Protein AF-A0A484ZER6-F1 (afdb_monomer)

Nearest PDB structures (foldseek):
  7yke-assembly1_A  TM=9.153E-01  e=1.577E-16  Proteus vulgaris
  1hn0-assembly1_A  TM=9.217E-01  e=2.905E-16  Proteus vulgaris
  2q1f-assembly2_B  TM=8.901E-01  e=6.482E-15  Bacteroides thetaiotaomicron
  1lxm-assembly1_A  TM=7.175E-01  e=7.033E-09  Streptococcus agalactiae

InterPro domains:
  IPR003159 Polysaccharide lyase family 8, central domain [PF02278] (15-236)
  IPR011013 Galactose mutarotase-like domain superfamily [SSF74650] (10-246)
  IPR014718 Glycoside hydrolase-type carbohydrate-binding [G3DSA:2.70.98.10] (1-248)
  IPR039174 Chondroitin sulfate ABC lyase [PTHR37322] (1-245)

pLDDT: mean 95.35, std 6.03, range [47.09, 98.88]

Foldseek 3Di:
DDCFQKDKAWAADPPDRQAIKIKIWGAAAQVGFQDKDAQFFQFQQNFVHQGAIAIQTPPNVQHFDDQFLDQNQARAQHWGWRDASVLRTDPWDDDVPDDRIDGDHHHHHDGGKDADPRFKIKTKDWDAHDVVSPRRQAIKIWMWIGGHLDIDIDIDPGTTPDPPTFTKGWNGKGFDQPQQWKDKPNDTDRDAPDKDWDQAFIWIQGSSRDIDTDHHPWTKMWHFHKGWFARRRNRHIGIGTIITMITTDD

Structure (mmCIF, N/CA/C/O backbone):
data_AF-A0A484ZER6-F1
#
_entry.id   AF-A0A484ZER6-F1
#
loop_
_atom_site.group_PDB
_atom_site.id
_atom_site.type_symbol
_atom_site.label_atom_id
_atom_site.label_alt_id
_atom_site.label_comp_id
_atom_site.label_asym_id
_atom_site.label_entity_id
_atom_site.label_seq_id
_atom_site.pdbx_PDB_ins_code
_atom_site.Cartn_x
_atom_site.Cartn_y
_atom_site.Cartn_z
_atom_site.occupancy
_atom_site.B_iso_or_equiv
_atom_site.auth_seq_id
_atom_site.auth_comp_id
_atom_site.auth_asym_id
_atom_site.auth_atom_id
_atom_site.pdbx_PDB_model_num
ATOM 1 N N . MET A 1 1 ? -8.658 10.165 -16.742 1.00 47.09 1 MET A N 1
ATOM 2 C CA . MET A 1 1 ? -8.326 9.069 -15.802 1.00 47.09 1 MET A CA 1
ATOM 3 C C . MET A 1 1 ? -9.172 7.851 -16.141 1.00 47.09 1 MET A C 1
ATOM 5 O O . MET A 1 1 ? -10.376 8.004 -16.295 1.00 47.09 1 MET A O 1
ATOM 9 N N . ASN A 1 2 ? -8.559 6.678 -16.327 1.00 56.06 2 ASN A N 1
ATOM 10 C CA . ASN A 1 2 ? -9.278 5.442 -16.649 1.00 56.06 2 ASN A CA 1
ATOM 11 C C . ASN A 1 2 ? -9.617 4.679 -15.354 1.00 56.06 2 ASN A C 1
ATOM 13 O O . ASN A 1 2 ? -8.717 4.280 -14.618 1.00 56.06 2 ASN A O 1
ATOM 17 N N . TYR A 1 3 ? -10.912 4.497 -15.085 1.00 72.44 3 TYR A N 1
ATOM 18 C CA . TYR A 1 3 ? -11.444 3.830 -13.889 1.00 72.44 3 TYR A CA 1
ATOM 19 C C . TYR A 1 3 ? -11.583 2.307 -14.050 1.00 72.44 3 TYR A C 1
ATOM 21 O O . TYR A 1 3 ? -11.987 1.633 -13.110 1.00 72.44 3 TYR A O 1
ATOM 29 N N . ALA A 1 4 ? -11.239 1.736 -15.212 1.00 82.19 4 ALA A N 1
ATOM 30 C 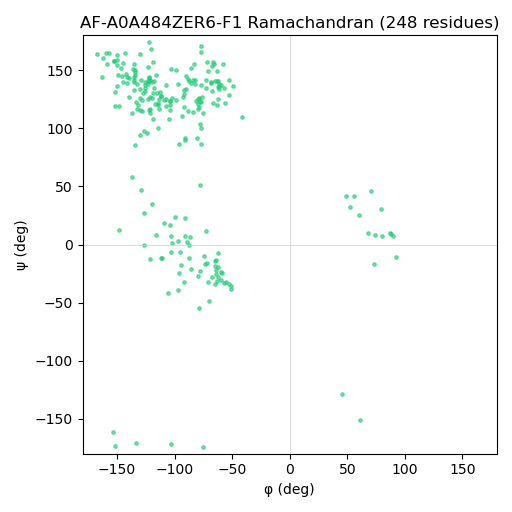CA . ALA A 1 4 ? -11.520 0.332 -15.527 1.00 82.19 4 ALA A CA 1
ATOM 31 C C . ALA A 1 4 ? -10.869 -0.671 -14.560 1.00 82.19 4 ALA A C 1
ATOM 33 O O . ALA A 1 4 ? -11.377 -1.774 -14.411 1.00 82.19 4 ALA A O 1
ATOM 34 N N . SER A 1 5 ? -9.786 -0.285 -13.878 1.00 92.56 5 SER A N 1
ATOM 35 C CA . SER A 1 5 ? -9.107 -1.089 -12.855 1.00 92.56 5 SER A CA 1
ATOM 36 C C . SER A 1 5 ? -9.099 -0.404 -11.480 1.00 92.56 5 SER A C 1
ATOM 38 O O . SER A 1 5 ? -8.115 -0.506 -10.739 1.00 92.56 5 SER A O 1
ATOM 40 N N . MET A 1 6 ? -10.170 0.323 -11.151 1.00 94.81 6 MET A N 1
ATOM 41 C CA . MET A 1 6 ? -10.297 1.042 -9.887 1.00 94.81 6 MET A CA 1
ATOM 42 C C . MET A 1 6 ? -11.711 0.934 -9.309 1.00 94.81 6 MET A C 1
ATOM 44 O O . MET A 1 6 ? -12.680 1.279 -9.979 1.00 94.81 6 MET A O 1
ATOM 48 N N . ALA A 1 7 ? -11.824 0.507 -8.053 1.00 95.31 7 ALA A N 1
ATOM 49 C CA . ALA A 1 7 ? -13.038 0.666 -7.259 1.00 95.31 7 ALA A CA 1
ATOM 50 C C . ALA A 1 7 ? -12.910 1.911 -6.381 1.00 95.31 7 ALA A C 1
ATOM 52 O O . ALA A 1 7 ? -11.861 2.140 -5.777 1.00 95.31 7 ALA A O 1
ATOM 53 N N . VAL A 1 8 ? -13.989 2.684 -6.291 1.00 94.19 8 VAL A N 1
ATOM 54 C CA . VAL A 1 8 ? -14.086 3.852 -5.415 1.00 94.19 8 VAL A CA 1
ATOM 55 C C . VAL A 1 8 ? -15.381 3.729 -4.630 1.00 94.19 8 VAL A C 1
ATOM 57 O O . VAL A 1 8 ? -16.459 3.776 -5.216 1.00 94.19 8 VAL A O 1
ATOM 60 N N . GLN A 1 9 ? -15.277 3.591 -3.312 1.00 94.12 9 GLN A N 1
ATOM 61 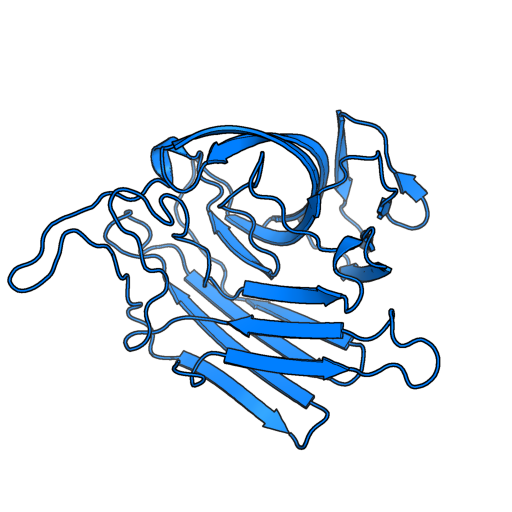C CA . GLN A 1 9 ? -16.429 3.558 -2.416 1.00 94.12 9 GLN A CA 1
ATOM 62 C C . GLN A 1 9 ? -16.278 4.649 -1.369 1.00 94.12 9 GLN A C 1
ATOM 64 O O . GLN A 1 9 ? -15.205 4.831 -0.805 1.00 94.12 9 GLN A O 1
ATOM 69 N N . ARG A 1 10 ? -17.363 5.353 -1.067 1.00 92.06 10 ARG A N 1
ATOM 70 C CA . ARG A 1 10 ? -17.394 6.351 0.004 1.00 92.06 10 ARG A CA 1
ATOM 71 C C . ARG A 1 10 ? -18.474 6.001 1.011 1.00 92.06 10 ARG A C 1
ATOM 73 O O . ARG A 1 10 ? -19.555 5.559 0.622 1.00 92.06 10 ARG A O 1
ATOM 80 N N . GLY A 1 11 ? -18.195 6.245 2.281 1.00 90.44 11 GLY A N 1
ATOM 81 C CA . GLY A 1 11 ? -19.179 6.181 3.352 1.00 90.44 11 GLY A CA 1
ATOM 82 C C . GLY A 1 11 ? -19.312 7.539 4.012 1.00 90.44 11 GLY A C 1
ATOM 83 O O . GLY A 1 11 ? -18.317 8.160 4.382 1.00 90.44 11 GLY A O 1
ATOM 84 N N . ARG A 1 12 ? -20.550 8.006 4.165 1.00 88.12 12 ARG A N 1
ATOM 85 C CA . ARG A 1 12 ? -20.855 9.237 4.890 1.00 88.12 12 ARG A CA 1
ATOM 86 C C . ARG A 1 12 ? -21.421 8.882 6.252 1.00 88.12 12 ARG A C 1
ATOM 88 O O . ARG A 1 12 ? -22.443 8.208 6.343 1.00 88.12 12 ARG A O 1
ATOM 95 N N . SER A 1 13 ? -20.793 9.384 7.303 1.00 84.69 13 SER A N 1
ATOM 96 C CA . SER A 1 13 ? -21.402 9.362 8.627 1.00 84.69 13 SER A CA 1
ATOM 97 C C . SER A 1 13 ? -22.450 10.475 8.704 1.00 84.69 13 SER A C 1
ATOM 99 O O . SER A 1 13 ? -22.150 11.644 8.460 1.00 84.69 13 SER A O 1
ATOM 101 N N . ALA A 1 14 ? -23.698 10.111 9.008 1.00 80.94 14 ALA A N 1
ATOM 102 C CA . ALA A 1 14 ? -24.799 11.069 9.142 1.00 80.94 14 ALA A CA 1
ATOM 103 C C . ALA A 1 14 ? -24.722 11.895 10.440 1.00 80.94 14 ALA A C 1
ATOM 105 O O . ALA A 1 14 ? -25.384 12.923 10.546 1.00 80.94 14 ALA A O 1
ATOM 106 N N . VAL A 1 15 ? -23.927 11.441 11.416 1.00 84.81 15 VAL A N 1
ATOM 107 C CA . VAL A 1 15 ? -23.840 12.029 12.763 1.00 84.81 15 VAL A CA 1
ATOM 108 C C . VAL A 1 15 ? -22.540 12.811 12.953 1.00 84.81 15 VAL A C 1
ATOM 110 O O . VAL A 1 15 ? -22.548 13.898 13.516 1.00 84.81 15 VAL A O 1
ATOM 113 N N . LEU A 1 16 ? -21.423 12.271 12.465 1.00 85.25 16 LEU A N 1
ATOM 114 C CA . LEU A 1 16 ? -20.075 12.804 12.668 1.00 85.25 16 LEU A CA 1
ATOM 115 C C . LEU A 1 16 ? -19.370 12.896 11.316 1.00 85.25 16 LEU A C 1
ATOM 117 O O . LEU A 1 16 ? -18.850 11.892 10.835 1.00 85.25 16 LEU A O 1
ATOM 121 N N . ALA A 1 17 ? -19.417 14.058 10.660 1.00 84.12 17 ALA A N 1
ATOM 122 C CA . ALA A 1 17 ? -18.918 14.221 9.290 1.00 84.12 17 ALA A CA 1
ATOM 123 C C . ALA A 1 17 ? -17.432 13.835 9.137 1.00 84.12 17 ALA A C 1
ATOM 125 O O . ALA A 1 17 ? -17.062 13.258 8.114 1.00 84.12 17 ALA A O 1
ATOM 126 N N . ASP A 1 18 ? -16.630 14.066 10.177 1.00 85.19 18 ASP A N 1
ATOM 127 C CA . ASP A 1 18 ? -15.220 13.678 10.337 1.00 85.19 18 ASP A CA 1
ATOM 128 C C . ASP A 1 18 ? -14.992 12.156 10.334 1.00 85.19 18 ASP A C 1
ATOM 130 O O . ASP A 1 18 ? -13.893 11.693 10.044 1.00 85.19 18 ASP A O 1
ATOM 134 N N . LYS A 1 19 ? -16.039 11.361 10.591 1.00 86.44 19 LYS A N 1
ATOM 135 C CA . LYS A 1 19 ? -16.027 9.890 10.490 1.00 86.44 19 LYS A CA 1
ATOM 136 C C . LYS A 1 19 ? -16.447 9.367 9.116 1.00 86.44 19 LYS A C 1
ATOM 138 O O . LYS A 1 19 ? -16.643 8.162 8.954 1.00 86.44 19 LYS A O 1
ATOM 143 N N . SER A 1 20 ? -16.632 10.249 8.136 1.00 92.81 20 SER A N 1
ATOM 144 C CA . SER A 1 20 ? -16.792 9.835 6.739 1.00 92.81 20 SER A CA 1
ATOM 145 C C . SER A 1 20 ? -15.456 9.334 6.182 1.00 92.81 20 SER A C 1
ATOM 147 O O . SER A 1 20 ? -14.391 9.674 6.695 1.00 92.81 20 SER A O 1
ATOM 149 N N . TRP A 1 21 ? -15.507 8.514 5.140 1.00 93.19 21 TRP A N 1
ATOM 150 C CA . TRP A 1 21 ? -14.324 7.845 4.603 1.00 93.19 21 TRP A CA 1
ATOM 151 C C . TRP A 1 21 ? -14.452 7.583 3.103 1.00 93.19 21 TRP A C 1
ATOM 153 O O . TRP A 1 21 ? -15.556 7.530 2.544 1.00 93.19 21 TRP A O 1
ATOM 163 N N . LEU A 1 22 ? -13.303 7.390 2.464 1.00 94.94 22 LEU A N 1
ATOM 164 C CA . LEU A 1 22 ? -13.151 7.006 1.067 1.00 94.94 22 LEU A CA 1
ATOM 165 C C . LEU A 1 22 ? -12.234 5.782 0.986 1.00 94.94 22 LEU A C 1
ATOM 167 O O . LEU A 1 22 ? -11.152 5.774 1.555 1.00 94.94 22 LEU A O 1
ATOM 171 N N . VAL A 1 23 ? -12.657 4.753 0.262 1.00 95.94 23 VAL A N 1
ATOM 172 C CA . VAL A 1 23 ? -11.839 3.583 -0.062 1.00 95.94 23 VAL A CA 1
ATOM 173 C C . VAL A 1 23 ? -11.559 3.588 -1.554 1.00 95.94 23 VAL A C 1
ATOM 175 O O . VAL A 1 23 ? -12.488 3.665 -2.364 1.00 95.94 23 VAL A O 1
ATOM 178 N N . ILE A 1 24 ? -10.283 3.472 -1.911 1.00 96.00 24 ILE A N 1
ATOM 179 C CA . ILE A 1 24 ? -9.828 3.364 -3.297 1.00 96.00 24 ILE A CA 1
ATOM 180 C C . ILE A 1 24 ? -9.052 2.062 -3.428 1.00 96.00 24 ILE A C 1
ATOM 182 O O . ILE A 1 24 ? -7.992 1.909 -2.828 1.00 96.00 24 ILE A O 1
ATOM 186 N N . ALA A 1 25 ? -9.562 1.129 -4.228 1.00 97.31 25 ALA A N 1
ATOM 187 C CA . ALA A 1 25 ? -8.823 -0.073 -4.596 1.00 97.31 25 ALA A CA 1
ATOM 188 C C . ALA A 1 25 ? -8.391 0.029 -6.055 1.00 97.31 25 ALA A C 1
ATOM 190 O O . ALA A 1 25 ? -9.239 0.252 -6.921 1.00 97.31 25 ALA A O 1
ATOM 191 N N . ARG A 1 26 ? -7.096 -0.119 -6.345 1.00 96.88 26 ARG A N 1
ATOM 192 C CA . ARG A 1 26 ? -6.566 0.083 -7.696 1.00 96.88 26 ARG A CA 1
ATOM 193 C C . ARG A 1 26 ? -5.507 -0.949 -8.072 1.00 96.88 26 ARG A C 1
ATOM 195 O O . ARG A 1 26 ? -4.720 -1.422 -7.252 1.00 96.88 26 ARG A O 1
ATOM 202 N N . GLY A 1 27 ? -5.549 -1.318 -9.347 1.00 97.06 27 GLY A N 1
ATOM 203 C CA . GLY A 1 27 ? -4.644 -2.263 -9.987 1.00 97.06 27 GLY A CA 1
ATOM 204 C C . GLY A 1 27 ? -4.129 -1.749 -11.327 1.00 97.06 27 GLY A C 1
ATOM 205 O O . GLY A 1 27 ? -4.376 -0.605 -11.714 1.00 97.06 27 GLY A O 1
ATOM 206 N N . PHE A 1 28 ? -3.461 -2.636 -12.054 1.00 97.06 28 PHE A N 1
ATOM 207 C CA . PHE A 1 28 ? -2.893 -2.384 -13.374 1.00 97.06 28 PHE A CA 1
ATOM 208 C C . PHE A 1 28 ? -3.033 -3.633 -14.247 1.00 97.06 28 PHE A C 1
ATOM 210 O O . PHE A 1 28 ? -3.355 -4.717 -13.760 1.00 97.06 28 PHE A O 1
ATOM 217 N N . SER A 1 29 ? -2.851 -3.493 -15.556 1.00 97.44 29 SER A N 1
ATOM 218 C CA . SER A 1 29 ? -3.065 -4.596 -16.501 1.00 97.44 29 SER A CA 1
ATOM 219 C C . SER A 1 29 ? -2.182 -4.441 -17.731 1.00 97.44 29 SER A C 1
ATOM 221 O O . SER A 1 29 ? -1.372 -3.521 -17.814 1.00 97.44 29 SER A O 1
ATOM 223 N N . ARG A 1 30 ? -2.378 -5.298 -18.735 1.00 97.25 30 ARG A N 1
ATOM 224 C CA . ARG A 1 30 ? -1.775 -5.118 -20.062 1.00 97.25 30 ARG A CA 1
ATOM 225 C C . ARG A 1 30 ? -2.201 -3.852 -20.808 1.00 97.25 30 ARG A C 1
ATOM 227 O O . ARG A 1 30 ? -1.664 -3.585 -21.874 1.00 97.25 30 ARG A O 1
ATOM 234 N N . TYR A 1 31 ? -3.176 -3.107 -20.288 1.00 95.88 31 TYR A N 1
ATOM 235 C CA . TYR A 1 31 ? -3.695 -1.886 -20.916 1.00 95.88 31 TYR A CA 1
ATOM 236 C C . TYR A 1 31 ? -3.568 -0.640 -20.039 1.00 95.88 31 TYR A C 1
ATOM 238 O O . TYR A 1 31 ? -3.827 0.463 -20.509 1.00 95.88 31 TYR A O 1
ATOM 246 N N . LEU A 1 32 ? -3.261 -0.816 -18.753 1.00 95.56 32 LEU A N 1
ATOM 247 C CA . LEU A 1 32 ? -3.242 0.252 -17.758 1.00 95.56 32 LEU A CA 1
ATOM 248 C C . LEU A 1 32 ? -1.929 0.178 -17.002 1.00 95.56 32 LEU A C 1
ATOM 250 O O . LEU A 1 32 ? -1.602 -0.880 -16.467 1.00 95.56 32 LEU A O 1
ATOM 254 N N . VAL A 1 33 ? -1.215 1.297 -16.969 1.00 94.50 33 VAL A N 1
ATOM 255 C CA . VAL A 1 33 ? 0.115 1.410 -16.365 1.00 94.50 33 VAL A CA 1
ATOM 256 C C . VAL A 1 33 ? 0.063 1.183 -14.852 1.00 94.50 33 VAL A C 1
ATOM 258 O O . VAL A 1 33 ? -0.889 1.595 -14.181 1.00 94.50 33 VAL A O 1
ATOM 261 N N . GLY A 1 34 ? 1.073 0.492 -14.325 1.00 94.75 34 GLY A N 1
ATOM 262 C CA . GLY A 1 34 ? 1.253 0.228 -12.896 1.00 94.75 34 GLY A CA 1
ATOM 263 C C . GLY A 1 34 ? 1.974 1.346 -12.148 1.00 94.75 34 GLY A C 1
ATOM 264 O O . GLY A 1 34 ? 1.812 1.477 -10.940 1.00 94.75 34 GLY A O 1
ATOM 265 N N . ASN A 1 35 ? 2.716 2.177 -12.865 1.00 95.12 35 ASN A N 1
ATOM 266 C CA . ASN A 1 35 ? 3.363 3.386 -12.380 1.00 95.12 35 ASN A CA 1
ATOM 267 C C . ASN A 1 35 ? 3.615 4.317 -13.567 1.00 95.12 35 ASN A C 1
ATOM 269 O O . ASN A 1 35 ? 3.543 3.892 -14.719 1.00 95.12 35 ASN A O 1
ATOM 273 N N . GLU A 1 36 ? 3.905 5.570 -13.255 1.00 95.56 36 GLU A N 1
ATOM 274 C CA . GLU A 1 36 ? 4.439 6.559 -14.183 1.00 95.56 36 GLU A CA 1
ATOM 275 C C . GLU A 1 36 ? 5.601 7.230 -13.456 1.00 95.56 36 GLU A C 1
ATOM 277 O O . GLU A 1 36 ? 5.401 7.780 -12.373 1.00 95.56 36 GLU A O 1
ATOM 282 N N . THR A 1 37 ? 6.814 7.089 -13.980 1.00 97.06 37 THR A N 1
ATOM 283 C CA . THR A 1 37 ? 8.043 7.573 -13.339 1.00 97.06 37 THR A CA 1
ATOM 284 C C . THR A 1 37 ? 8.847 8.387 -14.346 1.00 97.06 37 THR A C 1
ATOM 286 O O . THR A 1 37 ? 9.055 7.940 -15.476 1.00 97.06 37 THR A O 1
ATOM 289 N N . TYR A 1 38 ? 9.325 9.550 -13.909 1.00 96.62 38 TYR A N 1
ATOM 290 C CA . TYR A 1 38 ? 10.204 10.449 -14.662 1.00 96.62 38 TYR A CA 1
ATOM 291 C C . TYR A 1 38 ? 11.504 10.679 -13.887 1.00 96.62 38 TYR A C 1
ATOM 293 O O . TYR A 1 38 ? 11.646 10.229 -12.752 1.00 96.62 38 TYR A O 1
ATOM 301 N N . GLU A 1 39 ? 12.459 11.380 -14.502 1.00 95.00 39 GLU A N 1
ATOM 302 C CA . GLU A 1 39 ? 13.797 11.611 -13.937 1.00 95.00 39 GLU A CA 1
ATOM 303 C C . GLU A 1 39 ? 13.772 12.252 -12.546 1.00 95.00 39 GLU A C 1
ATOM 305 O O . GLU A 1 39 ? 14.627 11.934 -11.726 1.00 95.00 39 GLU A O 1
ATOM 310 N N . ALA A 1 40 ? 12.773 13.093 -12.273 1.00 95.88 40 ALA A N 1
ATOM 311 C CA . ALA A 1 40 ? 12.616 13.766 -10.993 1.00 95.88 40 ALA A CA 1
ATOM 312 C C . ALA A 1 40 ? 11.232 13.559 -10.361 1.00 95.88 40 ALA A C 1
ATOM 314 O O . ALA A 1 40 ? 10.758 14.448 -9.662 1.00 95.88 40 ALA A O 1
ATOM 315 N N . ASN A 1 41 ? 10.543 12.444 -10.652 1.00 97.19 41 ASN A N 1
ATOM 316 C CA . ASN A 1 41 ? 9.218 12.164 -10.088 1.00 97.19 41 ASN A CA 1
ATOM 317 C C . ASN A 1 41 ? 8.942 10.670 -9.925 1.00 97.19 41 ASN A C 1
ATOM 319 O O . ASN A 1 41 ? 9.122 9.888 -10.865 1.00 97.19 41 ASN A O 1
ATOM 323 N N . ASN A 1 42 ? 8.374 10.303 -8.772 1.00 97.31 42 ASN A N 1
ATOM 324 C CA . ASN A 1 42 ? 7.884 8.955 -8.470 1.00 97.31 42 ASN A CA 1
ATOM 325 C C . ASN A 1 42 ? 8.962 7.865 -8.645 1.00 97.31 42 ASN A C 1
ATOM 327 O O . ASN A 1 42 ? 8.705 6.776 -9.181 1.00 97.31 42 ASN A O 1
ATOM 331 N N . LEU A 1 43 ? 10.185 8.162 -8.196 1.00 98.19 43 LEU A N 1
ATOM 332 C CA . LEU A 1 43 ? 11.366 7.314 -8.379 1.00 98.19 43 LEU A CA 1
ATOM 333 C C . LEU A 1 43 ? 11.210 5.904 -7.788 1.00 98.19 43 LEU A C 1
ATOM 335 O O . LEU A 1 43 ? 11.854 4.977 -8.266 1.00 98.19 43 LEU A O 1
ATOM 339 N N . TYR A 1 44 ? 10.341 5.711 -6.793 1.00 98.44 44 TYR A N 1
ATOM 340 C CA . TYR A 1 44 ? 10.172 4.439 -6.075 1.00 98.44 44 TYR A CA 1
ATOM 341 C C . TYR A 1 44 ? 8.778 3.808 -6.247 1.00 98.44 44 TYR A C 1
ATOM 343 O O . TYR A 1 44 ? 8.453 2.807 -5.607 1.00 98.44 44 TYR A O 1
ATOM 351 N N . GLY A 1 45 ? 7.940 4.351 -7.135 1.00 97.31 45 GLY A N 1
ATOM 352 C CA . GLY A 1 45 ? 6.519 4.000 -7.261 1.00 97.31 45 GLY A CA 1
ATOM 353 C C . GLY A 1 45 ? 6.184 2.647 -7.880 1.00 97.31 45 GLY A C 1
ATOM 354 O O . GLY A 1 45 ? 5.020 2.416 -8.215 1.00 97.31 45 GLY A O 1
ATOM 355 N N . ARG A 1 46 ? 7.160 1.746 -8.059 1.00 98.00 46 ARG A N 1
ATOM 356 C CA . ARG A 1 46 ? 7.000 0.470 -8.785 1.00 98.00 46 ARG A CA 1
ATOM 357 C C . ARG A 1 46 ? 5.803 -0.347 -8.293 1.00 98.00 46 ARG A C 1
ATOM 359 O O . ARG A 1 46 ? 5.109 -0.966 -9.096 1.00 98.00 46 ARG A O 1
ATOM 366 N N . TYR A 1 47 ? 5.556 -0.351 -6.983 1.00 98.19 47 TYR A N 1
ATOM 367 C CA . TYR A 1 47 ? 4.507 -1.159 -6.359 1.00 98.19 47 TYR A CA 1
ATOM 368 C C . TYR A 1 47 ? 3.191 -0.418 -6.099 1.00 98.19 47 TYR A C 1
ATOM 370 O O . TYR A 1 47 ? 2.253 -1.029 -5.585 1.00 98.19 47 TYR A O 1
ATOM 378 N N . LEU A 1 48 ? 3.069 0.855 -6.496 1.00 96.38 48 LEU A N 1
ATOM 379 C CA . LEU A 1 48 ? 1.907 1.706 -6.199 1.00 96.38 48 LEU A CA 1
ATOM 380 C C . LEU A 1 48 ? 0.565 1.076 -6.605 1.00 96.38 48 LEU A C 1
ATOM 382 O O . LEU A 1 48 ? -0.443 1.301 -5.938 1.00 96.38 48 LEU A O 1
ATOM 386 N N . GLN A 1 49 ? 0.536 0.300 -7.693 1.00 96.44 49 GLN A N 1
ATOM 387 C CA . GLN A 1 49 ? -0.680 -0.328 -8.223 1.00 96.44 49 GLN A CA 1
ATOM 388 C C . GLN A 1 49 ? -0.722 -1.849 -8.038 1.00 96.44 49 GLN A C 1
ATOM 390 O O . GLN A 1 49 ? -1.508 -2.528 -8.699 1.00 96.44 49 GLN A O 1
ATOM 395 N N . TYR A 1 50 ? 0.077 -2.424 -7.133 1.00 97.94 50 TYR A N 1
ATOM 396 C CA . TYR A 1 50 ? 0.109 -3.875 -6.886 1.00 97.94 50 TYR A CA 1
ATOM 397 C C . TYR A 1 50 ? -1.083 -4.334 -6.018 1.00 97.94 50 TYR A C 1
ATOM 399 O O . TYR A 1 50 ? -0.942 -5.014 -4.998 1.00 97.94 50 TYR A O 1
ATOM 407 N N . GLY A 1 51 ? -2.293 -3.943 -6.434 1.00 97.50 51 GLY A N 1
ATOM 408 C CA . GLY A 1 51 ? -3.553 -4.150 -5.723 1.00 97.50 51 GLY A CA 1
ATOM 409 C C . GLY A 1 51 ? -3.668 -3.289 -4.467 1.00 97.50 51 GLY A C 1
ATOM 410 O O . GLY A 1 51 ? -4.020 -3.817 -3.415 1.00 97.50 51 GLY A O 1
ATOM 411 N N . HIS A 1 52 ? -3.326 -2.004 -4.577 1.00 97.75 52 HIS A N 1
ATOM 412 C CA . HIS A 1 52 ? -3.405 -1.020 -3.496 1.00 97.75 52 HIS A CA 1
ATOM 413 C C . HIS A 1 52 ? -4.855 -0.863 -3.047 1.00 97.75 52 HIS A C 1
ATOM 415 O O . HIS A 1 52 ? -5.754 -0.782 -3.884 1.00 97.75 52 HIS A O 1
ATOM 421 N N . VAL A 1 53 ? -5.072 -0.831 -1.734 1.00 97.75 53 VAL A N 1
ATOM 422 C CA . VAL A 1 53 ? -6.350 -0.488 -1.107 1.00 97.75 53 VAL A CA 1
ATOM 423 C C . VAL A 1 53 ? -6.101 0.636 -0.103 1.00 97.75 53 VAL A C 1
ATOM 425 O O . VAL A 1 53 ? -5.650 0.383 1.011 1.00 97.75 53 VAL A O 1
ATOM 428 N N . ALA A 1 54 ? -6.362 1.873 -0.517 1.00 96.00 54 ALA A N 1
ATOM 429 C CA . ALA A 1 54 ? -6.253 3.056 0.328 1.00 96.00 54 ALA A CA 1
ATOM 430 C C . ALA A 1 54 ? -7.553 3.273 1.108 1.00 96.00 54 ALA A C 1
ATOM 432 O O . ALA A 1 54 ? -8.642 3.130 0.543 1.00 96.00 54 ALA A O 1
ATOM 433 N N . ILE A 1 55 ? -7.432 3.642 2.384 1.00 96.19 55 ILE A N 1
ATOM 434 C CA . ILE A 1 55 ? -8.541 4.094 3.229 1.00 96.19 55 ILE A CA 1
ATOM 435 C C . ILE A 1 55 ? -8.221 5.523 3.655 1.00 96.19 55 ILE A C 1
ATOM 437 O O . ILE A 1 55 ? -7.327 5.748 4.467 1.00 96.19 55 ILE A O 1
ATOM 441 N N . GLU A 1 56 ? -8.953 6.479 3.098 1.00 95.50 56 GLU A N 1
ATOM 442 C CA . GLU A 1 56 ? -8.750 7.901 3.332 1.00 95.50 56 GLU A CA 1
ATOM 443 C C . GLU A 1 56 ? -9.834 8.438 4.279 1.00 95.50 56 GLU A C 1
ATOM 445 O O . GLU A 1 56 ? -11.026 8.411 3.933 1.00 95.50 56 GLU A O 1
ATOM 450 N N . PRO A 1 57 ? -9.460 8.912 5.482 1.00 94.69 57 PRO A N 1
ATOM 451 C CA . PRO A 1 57 ? -10.398 9.548 6.395 1.00 94.69 57 PRO A CA 1
ATOM 452 C C . PRO A 1 57 ? -10.820 10.925 5.868 1.00 94.69 57 PRO A C 1
ATOM 454 O O . PRO A 1 57 ? -10.046 11.627 5.218 1.00 94.69 57 PRO A O 1
ATOM 457 N N . ALA A 1 58 ? -12.047 11.347 6.183 1.00 93.44 58 ALA A N 1
ATOM 458 C CA . ALA A 1 58 ? -12.493 12.708 5.884 1.00 93.44 58 ALA A CA 1
ATOM 459 C C . ALA A 1 58 ? -11.699 13.765 6.671 1.00 93.44 58 ALA A C 1
ATOM 461 O O . ALA A 1 58 ? -11.440 14.851 6.152 1.00 93.44 58 ALA A O 1
ATOM 462 N N . ASP A 1 59 ? -11.290 13.445 7.902 1.00 93.00 59 ASP A N 1
ATOM 463 C CA . ASP A 1 59 ? -10.306 14.238 8.634 1.00 93.00 59 ASP A CA 1
ATOM 464 C C . ASP A 1 59 ? -8.895 13.957 8.101 1.00 93.00 59 ASP A C 1
ATOM 466 O O . ASP A 1 59 ? -8.242 12.975 8.453 1.00 93.00 59 ASP A O 1
ATOM 470 N N . TYR A 1 60 ? -8.407 14.865 7.260 1.00 90.75 60 TYR A N 1
ATOM 471 C CA . TYR A 1 60 ? -7.102 14.758 6.613 1.00 90.75 60 TYR A CA 1
ATOM 472 C C . TYR A 1 60 ? -5.908 14.812 7.585 1.00 90.75 60 TYR A C 1
ATOM 474 O O . TYR A 1 60 ? -4.777 14.478 7.200 1.00 90.75 60 TYR A O 1
ATOM 482 N N . SER A 1 61 ? -6.117 15.234 8.839 1.00 92.75 61 SER A N 1
ATOM 483 C CA . SER A 1 61 ? -5.078 15.157 9.873 1.00 92.75 61 SER A CA 1
ATOM 484 C C . SER A 1 61 ? -4.753 13.705 10.246 1.00 92.75 61 SER A C 1
ATOM 486 O O . SER A 1 61 ? -3.600 13.408 10.550 1.00 92.75 61 SER A O 1
ATOM 488 N N . LEU A 1 62 ? -5.721 12.794 10.090 1.00 95.12 62 LEU A N 1
ATOM 489 C CA . LEU A 1 62 ? -5.600 11.361 10.367 1.00 95.12 62 LEU A CA 1
ATOM 490 C C . LEU A 1 62 ? -5.056 10.547 9.183 1.00 95.12 62 LEU A C 1
ATOM 492 O O . LEU A 1 62 ? -5.050 9.322 9.235 1.00 95.12 62 LEU A O 1
ATOM 496 N N . ARG A 1 63 ? -4.629 11.185 8.087 1.00 95.00 63 ARG A N 1
ATOM 497 C CA . ARG A 1 63 ? -4.109 10.455 6.921 1.00 95.00 63 ARG A CA 1
ATOM 498 C C . ARG A 1 63 ? -2.881 9.616 7.294 1.00 95.00 63 ARG A C 1
ATOM 500 O O . ARG A 1 63 ? -1.959 10.109 7.945 1.00 95.00 63 ARG A O 1
ATOM 507 N N . ALA A 1 64 ? -2.824 8.388 6.789 1.00 96.94 64 ALA A N 1
ATOM 508 C CA . ALA A 1 64 ? -1.717 7.471 7.052 1.00 96.94 64 ALA A CA 1
ATOM 509 C C . ALA A 1 64 ? -0.412 7.895 6.351 1.00 96.94 64 ALA A C 1
ATOM 511 O O . ALA A 1 64 ? 0.684 7.677 6.869 1.00 96.94 64 ALA A O 1
ATOM 512 N N . PHE A 1 65 ? -0.531 8.522 5.179 1.00 97.19 65 PHE A N 1
ATOM 513 C CA . PHE A 1 65 ? 0.592 8.836 4.303 1.00 97.19 65 PHE A CA 1
ATOM 514 C C . PHE A 1 65 ? 1.432 10.044 4.768 1.00 97.19 65 PHE A C 1
ATOM 516 O O . PHE A 1 65 ? 0.916 11.107 5.152 1.00 97.19 65 PHE A O 1
ATOM 523 N N . SER A 1 66 ? 2.750 9.875 4.668 1.00 96.56 66 SER A N 1
ATOM 524 C CA . SER A 1 66 ? 3.798 10.900 4.747 1.00 96.56 66 SER A CA 1
ATOM 525 C C . SER A 1 66 ? 4.861 10.546 3.715 1.00 96.56 66 SER A C 1
ATOM 527 O O . SER A 1 66 ? 5.111 9.360 3.567 1.00 96.56 66 SER A O 1
ATOM 529 N N . HIS A 1 67 ? 5.495 11.522 3.057 1.00 95.75 67 HIS A N 1
ATOM 530 C CA . HIS A 1 67 ? 6.651 11.255 2.186 1.00 95.75 67 HIS A CA 1
ATOM 531 C C . HIS A 1 67 ? 7.883 10.857 3.005 1.00 95.75 67 HIS A 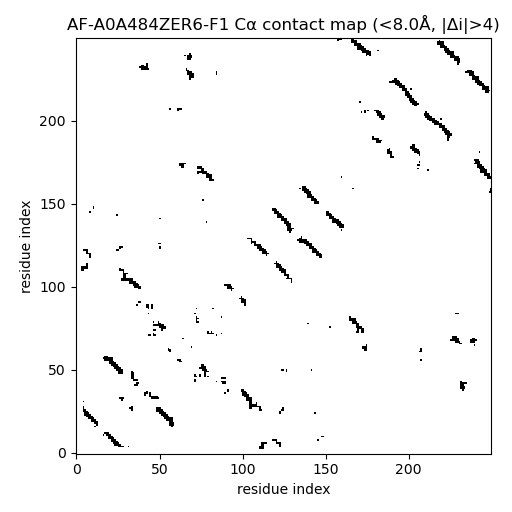C 1
ATOM 533 O O . HIS A 1 67 ? 8.525 9.846 2.721 1.00 95.75 67 HIS A O 1
ATOM 539 N N . ASP A 1 68 ? 8.194 11.627 4.050 1.00 98.19 68 ASP A N 1
ATOM 540 C CA . ASP A 1 68 ? 9.409 11.415 4.832 1.00 98.19 68 ASP A CA 1
ATOM 541 C C . ASP A 1 68 ? 9.356 10.082 5.583 1.00 98.19 68 ASP A C 1
ATOM 543 O O . ASP A 1 68 ? 8.437 9.834 6.370 1.00 98.19 68 ASP A O 1
ATOM 547 N N . GLY A 1 69 ? 10.337 9.216 5.311 1.00 98.38 69 GLY A N 1
ATOM 548 C CA . GLY A 1 69 ? 10.434 7.868 5.874 1.00 98.38 69 GLY A CA 1
ATOM 549 C C . GLY A 1 69 ? 9.450 6.840 5.305 1.00 98.38 69 GLY A C 1
ATOM 550 O O . GLY A 1 69 ? 9.381 5.727 5.829 1.00 98.38 69 GLY A O 1
ATOM 551 N N . TRP A 1 70 ? 8.691 7.161 4.250 1.00 98.56 70 TRP A N 1
ATOM 552 C CA . TRP A 1 70 ? 7.748 6.214 3.646 1.00 98.56 70 TRP A CA 1
ATOM 553 C C . TRP A 1 70 ? 8.460 4.986 3.088 1.00 98.56 70 TRP A C 1
ATOM 555 O O . TRP A 1 70 ? 9.331 5.104 2.228 1.00 98.56 70 TRP A O 1
ATOM 565 N N . ASN A 1 71 ? 8.060 3.788 3.502 1.00 98.62 71 ASN A N 1
ATOM 566 C CA . ASN A 1 71 ? 8.498 2.574 2.832 1.00 98.62 71 ASN A CA 1
ATOM 567 C C . ASN A 1 71 ? 7.683 2.392 1.542 1.00 98.62 71 ASN A C 1
ATOM 569 O O . ASN A 1 71 ? 6.526 1.958 1.569 1.00 98.62 71 ASN A O 1
ATOM 573 N N . TRP A 1 72 ? 8.320 2.698 0.412 1.00 98.56 72 TRP A N 1
ATOM 574 C CA . TRP A 1 72 ? 7.758 2.620 -0.938 1.00 98.56 72 TRP A CA 1
ATOM 575 C C . TRP A 1 72 ? 7.391 1.189 -1.387 1.00 98.56 72 TRP A C 1
ATOM 577 O O . TRP A 1 72 ? 6.623 1.015 -2.333 1.00 98.56 72 TRP A O 1
ATOM 587 N N . SER A 1 73 ? 7.846 0.154 -0.669 1.00 98.31 73 SER A N 1
ATOM 588 C CA . SER A 1 73 ? 7.419 -1.244 -0.857 1.00 98.31 73 SER A CA 1
ATOM 589 C C . SER A 1 73 ? 6.193 -1.644 -0.027 1.00 98.31 73 SER A C 1
ATOM 591 O O . SER A 1 73 ? 5.777 -2.804 -0.073 1.00 98.31 73 SER A O 1
ATOM 593 N N . ARG A 1 74 ? 5.602 -0.716 0.741 1.00 98.25 74 ARG A N 1
ATOM 594 C CA . ARG A 1 74 ? 4.499 -0.985 1.681 1.00 98.25 74 ARG A CA 1
ATOM 595 C C . ARG A 1 74 ? 3.307 -0.050 1.506 1.00 98.25 74 ARG A C 1
ATOM 597 O O . ARG A 1 74 ? 2.748 0.473 2.473 1.00 98.25 74 ARG A O 1
ATOM 604 N N . TYR A 1 75 ? 2.874 0.155 0.269 1.00 98.25 75 TYR A N 1
ATOM 605 C CA . TYR A 1 75 ? 1.582 0.796 0.042 1.00 98.25 75 TYR A CA 1
ATOM 606 C C . TYR A 1 75 ? 0.454 -0.054 0.656 1.00 98.25 75 TYR A C 1
ATOM 608 O O . TYR A 1 75 ? 0.444 -1.274 0.442 1.00 98.25 75 TYR A O 1
ATOM 616 N N . PRO A 1 76 ? -0.500 0.541 1.398 1.00 98.19 76 PRO A N 1
ATOM 617 C CA . PRO A 1 76 ? -1.596 -0.197 2.019 1.00 98.19 76 PRO A CA 1
ATOM 618 C C . PRO A 1 76 ? -2.318 -1.144 1.049 1.00 98.19 76 PRO A C 1
ATOM 620 O O . PRO A 1 76 ? -2.567 -0.836 -0.114 1.00 98.19 76 PRO A O 1
ATOM 623 N N . GLY A 1 77 ? -2.611 -2.359 1.494 1.00 98.25 77 GLY A N 1
ATOM 624 C CA . GLY A 1 77 ? -3.273 -3.384 0.691 1.00 98.25 77 GLY A CA 1
ATOM 625 C C . GLY A 1 77 ? -2.417 -4.042 -0.395 1.00 98.25 77 GLY A C 1
ATOM 626 O O . GLY A 1 77 ? -2.795 -5.126 -0.844 1.00 98.25 77 GLY A O 1
ATOM 627 N N . THR A 1 78 ? -1.278 -3.478 -0.811 1.00 98.62 78 THR A N 1
ATOM 628 C CA . THR A 1 78 ? -0.444 -4.086 -1.865 1.00 98.62 78 THR A CA 1
ATOM 629 C C . THR A 1 78 ? 0.200 -5.391 -1.410 1.00 98.62 78 THR A C 1
ATOM 631 O O . THR A 1 78 ? 0.387 -5.620 -0.217 1.00 98.62 78 THR A O 1
ATOM 634 N N . THR A 1 79 ? 0.505 -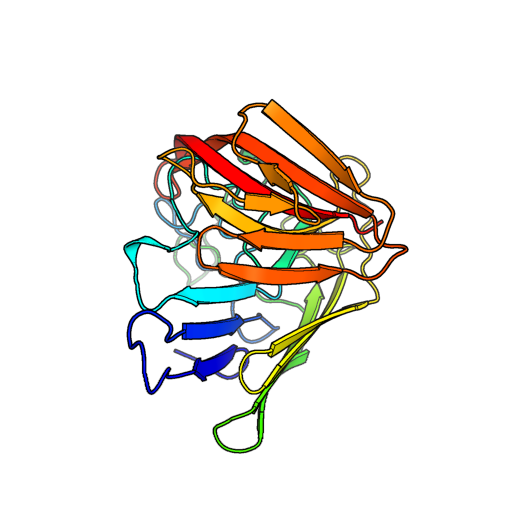6.275 -2.364 1.00 98.69 79 THR A N 1
ATOM 635 C CA . THR A 1 79 ? 1.447 -7.386 -2.153 1.00 98.69 79 THR A CA 1
ATOM 636 C C . THR A 1 79 ? 2.698 -7.071 -2.958 1.00 98.69 79 THR A C 1
ATOM 638 O O . THR A 1 79 ? 2.580 -6.852 -4.163 1.00 98.69 79 THR A O 1
ATOM 641 N N . ALA A 1 80 ? 3.864 -7.040 -2.317 1.00 98.31 80 ALA A N 1
ATOM 642 C CA . ALA A 1 80 ? 5.116 -6.603 -2.927 1.00 98.31 80 ALA A CA 1
ATOM 643 C C . ALA A 1 80 ? 6.336 -7.306 -2.317 1.00 98.31 80 ALA A C 1
ATOM 645 O O . ALA A 1 80 ? 6.321 -7.728 -1.156 1.00 98.31 80 ALA A O 1
ATOM 646 N N . ILE A 1 81 ? 7.410 -7.389 -3.101 1.00 98.31 81 ILE A N 1
ATOM 647 C CA . ILE A 1 81 ? 8.727 -7.820 -2.627 1.00 98.31 81 ILE A CA 1
ATOM 648 C C . ILE A 1 81 ? 9.370 -6.636 -1.907 1.00 98.31 81 ILE A C 1
ATOM 650 O O . ILE A 1 81 ? 9.456 -5.546 -2.473 1.00 98.31 81 ILE A O 1
ATOM 654 N N . GLN A 1 82 ? 9.803 -6.841 -0.668 1.00 97.75 82 GLN A N 1
ATOM 655 C CA . GLN A 1 82 ? 10.387 -5.797 0.169 1.00 97.75 82 GLN A CA 1
ATOM 656 C C . GLN A 1 82 ? 11.824 -5.505 -0.252 1.00 97.75 82 GLN A C 1
ATOM 658 O O . GLN A 1 82 ? 12.768 -6.082 0.287 1.00 97.75 82 GLN A O 1
ATOM 663 N N . LEU A 1 83 ? 11.961 -4.612 -1.228 1.00 98.06 83 LEU A N 1
ATOM 664 C CA . LEU A 1 83 ? 13.249 -4.166 -1.739 1.00 98.06 83 LEU A CA 1
ATOM 665 C C . LEU A 1 83 ? 13.748 -2.938 -0.970 1.00 98.06 83 LEU A C 1
ATOM 667 O O . LEU A 1 83 ? 12.935 -2.071 -0.622 1.00 98.06 83 LEU A O 1
ATOM 671 N N . PRO A 1 84 ? 15.068 -2.820 -0.754 1.00 97.25 84 PRO A N 1
ATOM 672 C CA . PRO A 1 84 ? 15.672 -1.550 -0.379 1.00 97.25 84 PRO A CA 1
ATOM 673 C C . PRO A 1 84 ? 15.551 -0.529 -1.528 1.00 97.25 84 PRO A C 1
ATOM 675 O O . PRO A 1 84 ? 15.400 -0.891 -2.698 1.00 97.25 84 PRO A O 1
ATOM 678 N N . ASN A 1 85 ? 15.577 0.766 -1.196 1.00 97.62 85 ASN A N 1
ATOM 679 C CA . ASN A 1 85 ? 15.289 1.836 -2.160 1.00 97.62 85 ASN A CA 1
ATOM 680 C C . ASN A 1 85 ? 16.299 1.903 -3.320 1.00 97.62 85 ASN A C 1
ATOM 682 O O . ASN A 1 85 ? 15.914 2.237 -4.438 1.00 97.62 85 ASN A O 1
ATOM 686 N N . ASP A 1 86 ? 17.558 1.533 -3.090 1.00 96.81 86 ASP A N 1
ATOM 687 C CA . ASP A 1 86 ? 18.603 1.430 -4.120 1.00 96.81 86 ASP A CA 1
ATOM 688 C C . ASP A 1 86 ? 18.307 0.353 -5.181 1.00 96.81 86 ASP A C 1
ATOM 690 O O . ASP A 1 86 ? 18.747 0.476 -6.321 1.00 96.81 86 ASP A O 1
ATOM 694 N N . GLN A 1 87 ? 17.511 -0.664 -4.839 1.00 97.75 87 GLN A N 1
ATOM 695 C CA . GLN A 1 87 ? 17.013 -1.679 -5.773 1.00 97.75 87 GLN A CA 1
ATOM 696 C C . GLN A 1 87 ? 15.604 -1.373 -6.306 1.00 97.75 87 GLN A C 1
ATOM 698 O O . GLN A 1 87 ? 15.206 -1.867 -7.370 1.00 97.75 87 GLN A O 1
ATOM 703 N N . LEU A 1 88 ? 14.812 -0.592 -5.566 1.00 98.00 88 LEU A N 1
ATOM 704 C CA . LEU A 1 88 ? 13.450 -0.209 -5.949 1.00 98.00 88 LEU A CA 1
ATOM 705 C C . LEU A 1 88 ? 13.419 0.938 -6.968 1.00 98.00 88 LEU A C 1
ATOM 707 O O . LEU A 1 88 ? 12.472 1.016 -7.756 1.00 98.00 88 LEU A O 1
ATOM 711 N N . ILE A 1 89 ? 14.446 1.789 -6.966 1.00 98.00 89 ILE A N 1
ATOM 712 C CA . ILE A 1 89 ? 14.524 2.978 -7.813 1.00 98.00 89 ILE A CA 1
ATOM 713 C C . ILE A 1 89 ? 14.290 2.684 -9.307 1.00 98.00 89 ILE A C 1
ATOM 715 O O . ILE A 1 89 ? 14.727 1.671 -9.863 1.00 98.00 89 ILE A O 1
ATOM 719 N N . ALA A 1 90 ? 13.585 3.618 -9.942 1.00 97.50 90 ALA A N 1
ATOM 720 C CA . ALA A 1 90 ? 13.382 3.806 -11.370 1.00 97.50 90 ALA A CA 1
ATOM 721 C C . ALA A 1 90 ? 14.648 3.590 -12.219 1.00 97.50 90 ALA A C 1
ATOM 723 O O . ALA A 1 90 ? 15.508 4.464 -12.196 1.00 97.50 90 ALA A O 1
ATOM 724 N N . THR A 1 91 ? 14.787 2.528 -13.024 1.00 95.12 91 THR A N 1
ATOM 725 C CA . THR A 1 91 ? 15.854 2.507 -14.055 1.00 95.12 91 THR A CA 1
ATOM 726 C C . THR A 1 91 ? 15.317 3.070 -15.367 1.00 95.12 91 THR A C 1
ATOM 728 O O . THR A 1 91 ? 14.755 2.331 -16.173 1.00 95.12 91 THR A O 1
ATOM 731 N N . LEU A 1 92 ? 15.424 4.377 -15.595 1.00 94.50 92 LEU A N 1
ATOM 732 C CA . LEU A 1 92 ? 14.814 5.013 -16.768 1.00 94.50 92 LEU A CA 1
ATOM 733 C C . LEU A 1 92 ? 15.554 4.685 -18.072 1.00 94.50 92 LEU A C 1
ATOM 735 O O . LEU A 1 92 ? 16.781 4.619 -18.129 1.00 94.50 92 LEU A O 1
ATOM 739 N N . HIS A 1 93 ? 14.781 4.490 -19.138 1.00 89.56 93 HIS A N 1
ATOM 740 C CA . HIS A 1 93 ? 15.287 4.295 -20.493 1.00 89.56 93 HIS A CA 1
ATOM 741 C C . HIS A 1 93 ? 14.466 5.150 -21.451 1.00 89.56 93 HIS A C 1
ATOM 743 O O . HIS A 1 93 ? 13.247 5.216 -21.320 1.00 89.56 93 HIS A O 1
ATOM 749 N N . GLN A 1 94 ? 15.114 5.748 -22.448 1.00 90.88 94 GLN A N 1
ATOM 750 C CA . GLN A 1 94 ? 14.403 6.410 -23.534 1.00 90.88 94 GLN A CA 1
ATOM 751 C C . GLN A 1 94 ? 14.020 5.379 -24.600 1.00 90.88 94 GLN A C 1
ATOM 753 O O . GLN A 1 94 ? 14.891 4.797 -25.252 1.00 90.88 94 GLN A O 1
ATOM 758 N N . LEU A 1 95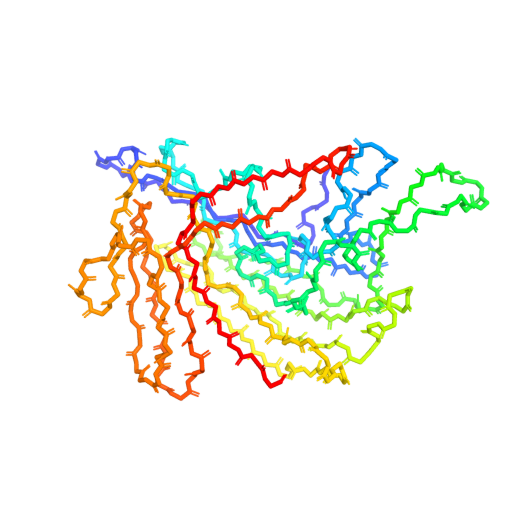 ? 12.721 5.134 -24.774 1.00 86.25 95 LEU A N 1
ATOM 759 C CA . LEU A 1 95 ? 12.217 4.259 -25.836 1.00 86.25 95 LEU A CA 1
ATOM 760 C C . LEU A 1 95 ? 12.024 5.047 -27.148 1.00 86.25 95 LEU A C 1
ATOM 762 O O . LEU A 1 95 ? 11.758 6.250 -27.106 1.00 86.25 95 LEU A O 1
ATOM 766 N N . PRO A 1 96 ? 12.120 4.404 -28.330 1.00 87.81 96 PRO A N 1
ATOM 767 C CA . PRO A 1 96 ? 11.857 5.074 -29.602 1.00 87.81 96 PRO A CA 1
ATOM 768 C C . PRO A 1 96 ? 10.454 5.698 -29.639 1.00 87.81 96 PRO A C 1
ATOM 770 O O . PRO A 1 96 ? 9.457 4.995 -29.492 1.00 87.81 96 PRO A O 1
ATOM 773 N N . GLY A 1 97 ? 10.379 7.013 -29.857 1.00 84.50 97 GLY A N 1
ATOM 774 C CA . GLY A 1 97 ? 9.111 7.751 -29.917 1.00 84.50 97 GLY A CA 1
ATOM 775 C C . GLY A 1 97 ? 8.483 8.100 -28.561 1.00 84.50 97 GLY A C 1
ATOM 776 O O . GLY A 1 97 ? 7.366 8.611 -28.554 1.00 84.50 97 GLY A O 1
ATOM 777 N N . ALA A 1 98 ? 9.180 7.857 -27.445 1.00 84.88 98 ALA A N 1
ATOM 778 C CA . ALA A 1 98 ? 8.755 8.217 -26.090 1.00 84.88 98 ALA A CA 1
ATOM 779 C C . ALA A 1 98 ? 9.759 9.167 -25.406 1.00 84.88 98 ALA A C 1
ATOM 781 O O . ALA A 1 98 ? 10.878 9.376 -25.898 1.00 84.88 98 ALA A O 1
ATOM 782 N N . GLY A 1 99 ? 9.350 9.746 -24.274 1.00 90.00 99 GLY A N 1
ATOM 783 C CA . GLY A 1 99 ? 10.237 10.523 -23.407 1.00 90.00 99 GLY A CA 1
ATOM 784 C C . GLY A 1 99 ? 11.190 9.640 -22.590 1.00 90.00 99 GLY A C 1
ATOM 785 O O . GLY A 1 99 ? 11.247 8.420 -22.759 1.00 90.00 99 GLY A O 1
ATOM 786 N N . ILE A 1 100 ? 11.952 10.265 -21.687 1.00 92.81 100 ILE A N 1
ATOM 787 C CA . ILE A 1 100 ? 12.673 9.552 -20.622 1.00 92.81 100 ILE A CA 1
ATOM 788 C C . ILE A 1 100 ? 11.659 9.274 -19.512 1.00 92.81 100 ILE A C 1
ATOM 790 O O . ILE A 1 100 ? 11.414 10.121 -18.656 1.00 92.81 100 ILE A O 1
ATOM 794 N N . GLU A 1 101 ? 11.027 8.107 -19.575 1.00 94.19 101 GLU A N 1
ATOM 795 C CA . GLU A 1 101 ? 9.936 7.743 -18.677 1.00 94.19 101 GLU A CA 1
ATOM 796 C C . GLU A 1 101 ? 9.840 6.227 -18.486 1.00 94.19 101 GLU A C 1
ATOM 798 O O . GLU A 1 101 ? 10.307 5.431 -19.306 1.00 94.19 101 GLU A O 1
ATOM 803 N N . GLU A 1 102 ? 9.215 5.811 -17.391 1.00 95.88 102 GLU A N 1
ATOM 804 C CA . GLU A 1 102 ? 8.796 4.432 -17.182 1.00 95.88 102 GLU A CA 1
ATOM 805 C C . GLU A 1 102 ? 7.292 4.366 -16.927 1.00 95.88 102 GLU A C 1
ATOM 807 O O . GLU A 1 102 ? 6.773 4.960 -15.987 1.00 95.88 102 GLU A O 1
ATOM 812 N N . MET A 1 103 ? 6.616 3.556 -17.741 1.00 94.69 103 MET A N 1
ATOM 813 C CA . MET A 1 103 ? 5.202 3.229 -17.609 1.00 94.69 103 MET A CA 1
ATOM 814 C C . MET A 1 103 ? 5.004 1.721 -17.774 1.00 94.69 103 MET A C 1
ATOM 816 O O . MET A 1 103 ? 4.776 1.224 -18.880 1.00 94.69 103 MET A O 1
ATOM 820 N N . LEU A 1 104 ? 5.147 0.956 -16.688 1.00 95.31 104 LEU A N 1
ATOM 821 C CA . LEU A 1 104 ? 5.108 -0.506 -16.777 1.00 95.31 104 LEU A CA 1
ATOM 822 C C . LEU A 1 104 ? 3.682 -1.037 -16.939 1.00 95.31 104 LEU A C 1
ATOM 824 O O . LEU A 1 104 ? 2.801 -0.769 -16.123 1.00 95.31 104 LEU A O 1
ATOM 828 N N . LEU A 1 105 ? 3.474 -1.864 -17.962 1.00 96.12 105 LEU A N 1
ATOM 829 C CA . LEU A 1 105 ? 2.248 -2.635 -18.168 1.00 96.12 105 LEU A CA 1
ATOM 830 C C . LEU A 1 105 ? 2.432 -4.071 -17.672 1.00 96.12 105 LEU A C 1
ATOM 832 O O . LEU A 1 105 ? 3.524 -4.633 -17.731 1.00 96.12 105 LEU A O 1
ATOM 836 N N . SER A 1 106 ? 1.350 -4.696 -17.212 1.00 97.12 106 SER A N 1
ATOM 837 C CA . SER A 1 106 ? 1.365 -6.132 -16.907 1.00 97.12 106 SER A CA 1
ATOM 838 C C . SER A 1 106 ? 1.279 -6.966 -18.189 1.00 97.12 106 SER A C 1
ATOM 840 O O . SER A 1 106 ? 0.867 -6.490 -19.241 1.00 97.12 106 SER A O 1
ATOM 842 N N . THR A 1 107 ? 1.578 -8.258 -18.099 1.00 97.62 107 THR A N 1
ATOM 843 C CA . THR A 1 107 ? 1.159 -9.230 -19.129 1.00 97.62 107 THR A CA 1
ATOM 844 C C . THR A 1 107 ? -0.240 -9.796 -18.856 1.00 97.62 107 THR A C 1
ATOM 846 O O . THR A 1 107 ? -0.840 -10.424 -19.728 1.00 97.62 107 THR A O 1
ATOM 849 N N . GLU A 1 108 ? -0.794 -9.553 -17.665 1.00 98.12 108 GLU A N 1
ATOM 850 C CA . GLU A 1 108 ? -2.114 -10.025 -17.250 1.00 98.12 108 GLU A CA 1
ATOM 851 C C . GLU A 1 108 ? -3.228 -9.080 -17.728 1.00 98.12 108 GLU A C 1
ATOM 853 O O . GLU A 1 108 ? -3.114 -7.852 -17.699 1.00 98.12 108 GLU A O 1
ATOM 858 N N . THR A 1 109 ? -4.355 -9.655 -18.148 1.00 97.31 109 THR A N 1
ATOM 859 C CA . THR A 1 109 ? -5.536 -8.894 -18.598 1.00 97.31 109 THR A CA 1
ATOM 860 C C . THR A 1 109 ? -6.559 -8.668 -17.495 1.00 97.31 109 THR A C 1
ATOM 862 O O . THR A 1 109 ? -7.455 -7.843 -17.647 1.00 97.31 109 THR A O 1
ATOM 865 N N . TYR A 1 110 ? -6.480 -9.450 -16.418 1.00 97.81 110 TYR A N 1
ATOM 866 C CA . TYR A 1 110 ? -7.493 -9.490 -15.375 1.00 97.81 110 TYR A CA 1
ATOM 867 C C . TYR A 1 110 ? -7.148 -8.479 -14.286 1.00 97.81 110 TYR A C 1
ATOM 869 O O . TYR A 1 110 ? -6.415 -8.787 -13.347 1.00 97.81 110 TYR A O 1
ATOM 877 N N . SER A 1 111 ? -7.673 -7.271 -14.433 1.00 97.62 111 SER A N 1
ATOM 878 C CA . SER A 1 111 ? -7.643 -6.240 -13.404 1.00 97.62 111 SER A CA 1
ATOM 879 C C . SER A 1 111 ? -8.845 -5.340 -13.602 1.00 97.62 111 SER A C 1
ATOM 881 O O . SER A 1 111 ? -9.010 -4.765 -14.678 1.00 97.62 111 SER A O 1
ATOM 883 N N . GLY A 1 112 ? -9.715 -5.272 -12.605 1.00 96.75 112 GLY A N 1
ATOM 884 C CA . GLY A 1 112 ? -11.009 -4.646 -12.790 1.00 96.75 112 GLY A CA 1
ATOM 885 C C . GLY A 1 112 ? -11.756 -4.393 -11.501 1.00 96.75 112 GLY A C 1
ATOM 886 O O . GLY A 1 112 ? -11.448 -4.969 -10.456 1.00 96.75 112 GLY A O 1
ATOM 887 N N . ALA A 1 113 ? -12.764 -3.539 -11.607 1.00 95.75 113 ALA A N 1
ATOM 888 C CA . ALA A 1 113 ? -13.721 -3.296 -10.549 1.00 95.75 113 ALA A CA 1
ATOM 889 C C . ALA A 1 113 ? -15.152 -3.257 -11.088 1.00 95.75 113 ALA A C 1
ATOM 891 O O . ALA A 1 113 ? -15.386 -2.982 -12.264 1.00 95.75 113 ALA A O 1
ATOM 892 N N . THR A 1 114 ? -16.109 -3.539 -10.215 1.00 94.31 114 THR A N 1
ATOM 893 C CA . THR A 1 114 ? -17.541 -3.426 -10.487 1.00 94.31 114 THR A CA 1
ATOM 894 C C . THR A 1 114 ? -18.265 -2.969 -9.228 1.00 94.31 114 THR A C 1
ATOM 896 O O . THR A 1 114 ? -17.766 -3.164 -8.118 1.00 94.31 114 THR A O 1
ATOM 899 N N . THR A 1 115 ? -19.431 -2.362 -9.396 1.00 93.44 115 THR A N 1
ATOM 900 C CA . THR A 1 115 ? -20.281 -1.902 -8.300 1.00 93.44 115 THR A CA 1
ATOM 901 C C . THR A 1 115 ? -21.606 -2.653 -8.315 1.00 93.44 115 THR A C 1
ATOM 903 O O . THR A 1 115 ? -22.129 -3.015 -9.370 1.00 93.44 115 THR A O 1
ATOM 906 N N . LEU A 1 116 ? -22.149 -2.897 -7.127 1.00 91.38 116 LEU A N 1
ATOM 907 C CA . LEU A 1 116 ? -23.510 -3.377 -6.928 1.00 91.38 116 LEU A CA 1
ATOM 908 C C . LEU A 1 116 ? -24.289 -2.270 -6.218 1.00 91.38 116 LEU A C 1
ATOM 910 O O . LEU A 1 116 ? -24.165 -2.090 -5.006 1.00 91.38 116 LEU A O 1
ATOM 914 N N . GLY A 1 117 ? -25.068 -1.516 -6.994 1.00 88.69 117 GLY A N 1
ATOM 915 C CA . GLY A 1 117 ? -25.704 -0.290 -6.514 1.00 88.69 117 GLY A CA 1
ATOM 916 C C . GLY A 1 117 ? -24.674 0.752 -6.064 1.00 88.69 117 GLY A C 1
ATOM 917 O O . GLY A 1 117 ? -23.547 0.775 -6.560 1.00 88.69 117 GLY A O 1
ATOM 918 N N . ASP A 1 118 ? -25.069 1.588 -5.103 1.00 86.00 118 ASP A N 1
ATOM 919 C CA . ASP A 1 118 ? -24.240 2.687 -4.584 1.00 86.00 118 ASP A CA 1
ATOM 920 C C . ASP A 1 118 ? -23.447 2.314 -3.317 1.00 86.00 118 ASP A C 1
ATOM 922 O O . ASP A 1 118 ? -22.629 3.094 -2.825 1.00 86.00 118 ASP A O 1
ATOM 926 N N . GLU A 1 119 ? -23.689 1.125 -2.760 1.00 86.50 119 GLU A N 1
ATOM 927 C CA . GLU A 1 119 ? -23.232 0.758 -1.412 1.00 86.50 119 GLU A CA 1
ATOM 928 C C . GLU A 1 119 ? -22.141 -0.313 -1.394 1.00 86.50 119 GLU A C 1
ATOM 930 O O . GLU A 1 119 ? -21.570 -0.594 -0.335 1.00 86.50 119 GLU A O 1
ATOM 935 N N . SER A 1 120 ? -21.882 -0.959 -2.533 1.00 93.50 120 SER A N 1
ATOM 936 C CA . SER A 1 120 ? -20.976 -2.100 -2.614 1.00 93.50 120 SER A CA 1
ATOM 937 C C . SER A 1 120 ? -20.133 -2.085 -3.881 1.00 93.50 120 SER A C 1
ATOM 939 O O . SER A 1 120 ? -20.623 -1.834 -4.979 1.00 93.50 120 SER A O 1
ATOM 941 N N . SER A 1 121 ? -18.859 -2.427 -3.726 1.00 95.31 121 SER A N 1
ATOM 942 C CA . SER A 1 121 ? -17.877 -2.509 -4.800 1.00 95.31 121 SER A CA 1
ATOM 943 C C . SER A 1 121 ? -17.046 -3.784 -4.677 1.00 95.31 121 SER A C 1
ATOM 945 O O . SER A 1 121 ? -16.693 -4.215 -3.581 1.00 95.31 121 SER A O 1
ATOM 947 N N . LEU A 1 122 ? -16.687 -4.374 -5.810 1.00 96.19 122 LEU A N 1
ATOM 948 C CA . LEU A 1 122 ? -15.703 -5.446 -5.915 1.00 96.19 122 LEU A CA 1
ATOM 949 C C . LEU A 1 122 ? -14.540 -4.951 -6.771 1.00 96.19 122 LEU A C 1
ATOM 951 O O . LEU A 1 122 ? -14.756 -4.411 -7.850 1.00 96.19 122 LEU A O 1
ATOM 955 N N . PHE A 1 123 ? -13.317 -5.199 -6.321 1.00 98.00 123 PHE A N 1
ATOM 956 C CA . PHE A 1 123 ? -12.089 -5.038 -7.094 1.00 98.00 123 PHE A CA 1
ATOM 957 C C . PHE A 1 123 ? -11.330 -6.363 -7.128 1.00 98.00 123 PHE A C 1
ATOM 959 O O . PHE A 1 123 ? -11.263 -7.063 -6.117 1.00 98.00 123 PHE A O 1
ATOM 966 N N . ALA A 1 124 ? -10.728 -6.712 -8.261 1.00 98.31 124 ALA A N 1
ATOM 967 C CA . ALA A 1 124 ? -9.855 -7.873 -8.355 1.00 98.31 124 ALA A CA 1
ATOM 968 C C . ALA A 1 124 ? -8.745 -7.680 -9.392 1.00 98.31 124 ALA A C 1
ATOM 970 O O . ALA A 1 124 ? -8.956 -7.065 -10.435 1.00 98.31 124 ALA A O 1
ATOM 971 N N . VAL A 1 125 ? -7.573 -8.256 -9.116 1.00 98.50 125 VAL A N 1
ATOM 972 C CA . VAL A 1 125 ? -6.383 -8.167 -9.968 1.00 98.50 125 VAL A CA 1
ATOM 973 C C . VAL A 1 125 ? -5.566 -9.461 -9.937 1.00 98.50 125 VAL A C 1
ATOM 975 O O . VAL A 1 125 ? -5.386 -10.086 -8.886 1.00 98.50 125 VAL A O 1
ATOM 978 N N . LYS A 1 126 ? -5.052 -9.862 -11.103 1.00 98.62 126 LYS A N 1
ATOM 979 C CA . LYS A 1 126 ? -3.936 -10.805 -11.233 1.00 98.62 126 LYS A CA 1
ATOM 980 C C . LYS A 1 126 ? -2.641 -10.007 -11.333 1.00 98.62 126 LYS A C 1
ATOM 982 O O . LYS A 1 126 ? -2.404 -9.329 -12.329 1.00 98.62 126 LYS A O 1
ATOM 987 N N . LEU A 1 127 ? -1.822 -10.088 -10.294 1.00 98.12 127 LEU A N 1
ATOM 988 C CA . LEU A 1 127 ? -0.497 -9.489 -10.273 1.00 98.12 127 LEU A CA 1
ATOM 989 C C . LEU A 1 127 ? 0.510 -10.399 -10.964 1.00 98.12 127 LEU A C 1
ATOM 991 O O . LEU A 1 127 ? 0.488 -11.621 -10.789 1.00 98.12 127 LEU A O 1
ATOM 995 N N . HIS A 1 128 ? 1.415 -9.768 -11.700 1.00 98.38 128 HIS A N 1
ATOM 996 C CA . HIS A 1 128 ? 2.593 -10.391 -12.274 1.00 98.38 128 HIS A CA 1
ATOM 997 C C . HIS A 1 128 ? 3.702 -9.334 -12.316 1.00 98.38 128 HIS A C 1
ATOM 999 O O . HIS A 1 128 ? 3.518 -8.281 -12.931 1.00 98.38 128 HIS A O 1
ATOM 1005 N N . GLY A 1 129 ? 4.807 -9.593 -11.618 1.00 97.81 129 GLY A N 1
ATOM 1006 C CA . GLY A 1 129 ? 5.960 -8.703 -11.572 1.00 97.81 129 GLY A CA 1
ATOM 1007 C C . GLY A 1 129 ? 6.601 -8.528 -12.948 1.00 97.81 129 GLY A C 1
ATOM 1008 O O . GLY A 1 129 ? 6.546 -9.407 -13.814 1.00 97.81 129 GLY A O 1
ATOM 1009 N N . HIS A 1 130 ? 7.188 -7.356 -13.178 1.00 97.56 130 HIS A N 1
ATOM 1010 C CA . HIS A 1 130 ? 7.674 -6.989 -14.502 1.00 97.56 130 HIS A CA 1
ATOM 1011 C C . HIS A 1 130 ? 9.064 -7.580 -14.797 1.00 97.56 130 HIS A C 1
ATOM 1013 O O . HIS A 1 130 ? 9.975 -7.530 -13.969 1.00 97.56 130 HIS A O 1
ATOM 1019 N N . ALA A 1 131 ? 9.257 -8.082 -16.021 1.00 96.56 131 ALA A N 1
ATOM 1020 C CA . ALA A 1 131 ? 10.506 -8.707 -16.470 1.00 96.56 131 ALA A CA 1
ATOM 1021 C C . ALA A 1 131 ? 11.728 -7.781 -16.412 1.00 96.56 131 ALA A C 1
ATOM 1023 O O . ALA A 1 131 ? 12.830 -8.254 -16.155 1.00 96.56 131 ALA A O 1
ATOM 1024 N N . LYS A 1 132 ? 11.520 -6.470 -16.592 1.00 96.50 132 LYS A N 1
ATOM 1025 C CA . LYS A 1 132 ? 12.567 -5.439 -16.459 1.00 96.50 132 LYS A CA 1
ATOM 1026 C C . LYS A 1 132 ? 13.337 -5.544 -15.138 1.00 96.50 132 LYS A C 1
ATOM 1028 O O . LYS A 1 132 ? 14.538 -5.326 -15.121 1.00 96.50 132 LYS A O 1
ATOM 1033 N N . TYR A 1 133 ? 12.645 -5.917 -14.064 1.00 97.06 133 TYR A N 1
ATOM 1034 C CA . TYR A 1 133 ? 13.208 -6.035 -12.721 1.00 97.06 133 TYR A CA 1
ATOM 1035 C C . TYR A 1 133 ? 13.440 -7.493 -12.304 1.00 97.06 133 TYR A C 1
ATOM 1037 O O . TYR A 1 133 ? 13.585 -7.769 -11.122 1.00 97.06 133 TYR A O 1
ATOM 1045 N N . GLN A 1 134 ? 13.446 -8.435 -13.258 1.00 96.81 134 GLN A N 1
ATOM 1046 C CA . GLN A 1 134 ? 13.622 -9.876 -13.007 1.00 96.81 134 GLN A CA 1
ATOM 1047 C C . GLN A 1 134 ? 12.535 -10.484 -12.095 1.00 96.81 134 GLN A C 1
ATOM 1049 O O . GLN A 1 134 ? 12.725 -11.524 -11.473 1.00 96.81 134 GLN A O 1
ATOM 1054 N N . GLN A 1 135 ? 11.344 -9.876 -12.064 1.00 96.94 135 GLN A N 1
ATOM 1055 C CA . GLN A 1 135 ? 10.237 -10.290 -11.193 1.00 96.94 135 GLN A CA 1
ATOM 1056 C C . GLN A 1 135 ? 9.177 -11.146 -11.908 1.00 96.94 135 GLN A C 1
ATOM 1058 O O . GLN A 1 135 ? 8.040 -11.208 -11.451 1.00 96.94 135 GLN A O 1
ATOM 1063 N N . GLN A 1 136 ? 9.505 -11.843 -13.009 1.00 97.31 136 GLN A N 1
ATOM 1064 C CA . GLN A 1 136 ? 8.503 -12.665 -13.727 1.00 97.31 136 GLN A CA 1
ATOM 1065 C C . GLN A 1 136 ? 7.979 -13.848 -12.891 1.00 97.31 136 GLN A C 1
ATOM 1067 O O . GLN A 1 136 ? 6.951 -14.449 -13.206 1.00 97.31 136 GLN A O 1
ATOM 1072 N N . SER A 1 137 ? 8.709 -14.236 -11.843 1.00 97.81 137 SER A N 1
ATOM 1073 C CA . SER A 1 137 ? 8.245 -15.259 -10.905 1.00 97.81 137 SER A CA 1
ATOM 1074 C C . SER A 1 137 ? 7.219 -14.720 -9.909 1.00 97.81 137 SER A C 1
ATOM 1076 O O . SER A 1 137 ? 6.422 -15.502 -9.399 1.00 97.81 137 SER A O 1
ATOM 1078 N N . PHE A 1 138 ? 7.193 -13.404 -9.672 1.00 98.38 138 PHE A N 1
ATOM 1079 C CA . PHE A 1 138 ? 6.306 -12.797 -8.696 1.00 98.38 138 PHE A CA 1
ATOM 1080 C C . PHE A 1 138 ? 4.876 -12.736 -9.228 1.00 98.38 138 PHE A C 1
ATOM 1082 O O . PHE A 1 138 ? 4.580 -12.017 -10.185 1.00 98.38 138 PHE A O 1
ATOM 1089 N N . ARG A 1 139 ? 3.972 -13.490 -8.605 1.00 98.50 139 ARG A N 1
ATOM 1090 C CA . ARG A 1 139 ? 2.553 -13.558 -8.959 1.00 98.50 139 ARG A CA 1
ATOM 1091 C C . ARG A 1 139 ? 1.688 -13.507 -7.712 1.00 98.50 139 ARG A C 1
ATOM 1093 O O . ARG A 1 139 ? 2.090 -13.956 -6.646 1.00 98.50 139 ARG A O 1
ATOM 1100 N N . ALA A 1 140 ? 0.478 -12.981 -7.863 1.00 98.62 140 ALA A N 1
ATOM 1101 C CA . ALA A 1 140 ? -0.565 -13.057 -6.845 1.00 98.62 140 ALA A CA 1
ATOM 1102 C C . ALA A 1 140 ? -1.947 -12.862 -7.473 1.00 98.62 140 ALA A C 1
ATOM 1104 O O . ALA A 1 140 ? -2.100 -12.207 -8.505 1.00 98.62 140 ALA A O 1
ATOM 1105 N N . ARG A 1 141 ? -2.988 -13.383 -6.827 1.00 98.69 141 ARG A N 1
ATOM 1106 C CA . ARG A 1 141 ? -4.386 -13.050 -7.125 1.00 98.69 141 ARG A CA 1
ATOM 1107 C C . ARG A 1 141 ? -4.968 -12.334 -5.925 1.00 98.69 141 ARG A C 1
ATOM 1109 O O . ARG A 1 141 ? -4.989 -12.899 -4.831 1.00 98.69 141 ARG A O 1
ATOM 1116 N N . LYS A 1 142 ? -5.444 -11.112 -6.133 1.00 98.56 142 LYS A N 1
ATOM 1117 C CA . LYS A 1 142 ? -5.994 -10.268 -5.073 1.00 98.56 142 LYS A CA 1
ATOM 1118 C C . LYS A 1 142 ? -7.420 -9.881 -5.413 1.00 98.56 142 LYS A C 1
ATOM 1120 O O . LYS A 1 142 ? -7.719 -9.573 -6.566 1.00 98.56 142 LYS A O 1
ATOM 1125 N N . SER A 1 143 ? -8.279 -9.858 -4.407 1.00 98.38 143 SER A N 1
ATOM 1126 C CA . SER A 1 143 ? -9.631 -9.323 -4.523 1.00 98.38 143 SER A CA 1
ATOM 1127 C C . SER A 1 143 ? -10.030 -8.594 -3.252 1.00 98.38 143 SER A C 1
ATOM 1129 O O . SER A 1 143 ? -9.641 -8.989 -2.155 1.00 98.38 143 SER A O 1
ATOM 1131 N N . CYS A 1 144 ? -10.826 -7.549 -3.408 1.00 97.44 144 CYS A N 1
ATOM 1132 C CA . CYS A 1 144 ? -11.307 -6.695 -2.343 1.00 97.44 144 CYS A CA 1
ATOM 1133 C C . CYS A 1 144 ? -12.812 -6.491 -2.534 1.00 97.44 144 CYS A C 1
ATOM 1135 O O . CYS A 1 144 ? -13.240 -6.035 -3.594 1.00 97.44 144 CYS A O 1
ATOM 1137 N N . PHE A 1 145 ? -13.601 -6.851 -1.528 1.00 97.69 145 PHE A N 1
ATOM 1138 C CA . PHE A 1 145 ? -15.040 -6.605 -1.485 1.00 97.69 145 PHE A CA 1
ATOM 1139 C C . PHE A 1 145 ? -15.292 -5.499 -0.470 1.00 97.69 145 PHE A C 1
ATOM 1141 O O . PHE A 1 145 ? -14.954 -5.654 0.702 1.00 97.69 145 PHE A O 1
ATOM 1148 N N . ILE A 1 146 ? -15.866 -4.393 -0.919 1.00 96.38 146 ILE A N 1
ATOM 1149 C CA . ILE A 1 146 ? -16.107 -3.197 -0.120 1.00 96.38 146 ILE A CA 1
ATOM 1150 C C . ILE A 1 146 ? -17.615 -3.039 -0.009 1.00 96.38 146 ILE A C 1
ATOM 1152 O O . ILE A 1 146 ? -18.285 -2.926 -1.029 1.00 96.38 146 ILE A O 1
ATOM 1156 N N . PHE A 1 147 ? -18.157 -3.055 1.201 1.00 92.06 147 PHE A N 1
ATOM 1157 C CA . PHE A 1 147 ? -19.594 -2.922 1.425 1.00 92.06 147 PHE A CA 1
ATOM 1158 C C . PHE A 1 147 ? -19.852 -2.294 2.790 1.00 92.06 147 PHE A C 1
ATOM 1160 O O . PHE A 1 147 ? -19.288 -2.722 3.802 1.00 92.06 147 PHE A O 1
ATOM 1167 N N . ALA A 1 148 ? -20.710 -1.270 2.818 1.00 86.81 148 ALA A N 1
ATOM 1168 C CA . ALA A 1 148 ? -20.933 -0.450 4.007 1.00 86.81 148 ALA A CA 1
ATOM 1169 C C . ALA A 1 148 ? -19.588 -0.064 4.662 1.00 86.81 148 ALA A C 1
ATOM 1171 O O . ALA A 1 148 ? -18.688 0.401 3.977 1.00 86.81 148 ALA A O 1
ATOM 1172 N N . ASN A 1 149 ? -19.416 -0.288 5.964 1.00 88.69 149 ASN A N 1
ATOM 1173 C CA . ASN A 1 149 ? -18.192 0.014 6.712 1.00 88.69 149 ASN A CA 1
ATOM 1174 C C . ASN A 1 149 ? -17.180 -1.150 6.771 1.00 88.69 149 ASN A C 1
ATOM 1176 O O . ASN A 1 149 ? -16.392 -1.222 7.717 1.00 88.69 149 ASN A O 1
ATOM 1180 N N . ARG A 1 150 ? -17.224 -2.096 5.824 1.00 94.44 150 ARG A N 1
ATOM 1181 C CA . ARG A 1 150 ? -16.373 -3.291 5.833 1.00 94.44 150 ARG A CA 1
ATOM 1182 C C . ARG A 1 150 ? -15.658 -3.491 4.504 1.00 94.44 150 ARG A C 1
ATOM 1184 O O . ARG A 1 150 ? -16.229 -3.334 3.429 1.00 94.44 150 ARG A O 1
ATOM 1191 N N . ILE A 1 151 ? -14.408 -3.926 4.618 1.00 97.50 151 ILE A N 1
ATOM 1192 C CA . ILE A 1 151 ? -13.585 -4.388 3.508 1.00 97.50 151 ILE A CA 1
ATOM 1193 C C . ILE A 1 151 ? -13.195 -5.842 3.783 1.00 97.50 151 ILE A C 1
ATOM 1195 O O . ILE A 1 151 ? -12.650 -6.145 4.843 1.00 97.50 151 ILE A O 1
ATOM 1199 N N . ILE A 1 152 ? -13.464 -6.745 2.839 1.00 98.19 152 ILE A N 1
ATOM 1200 C CA . ILE A 1 152 ? -12.919 -8.108 2.838 1.00 98.19 152 ILE A CA 1
ATOM 1201 C C . ILE A 1 152 ? -11.817 -8.170 1.781 1.00 98.19 152 ILE A C 1
ATOM 1203 O O . ILE A 1 152 ? -12.103 -8.177 0.583 1.00 98.19 152 ILE A O 1
ATOM 1207 N N . ALA A 1 153 ? -10.563 -8.242 2.228 1.00 98.06 153 ALA A N 1
ATOM 1208 C CA . ALA A 1 153 ? -9.395 -8.406 1.369 1.00 98.06 153 ALA A CA 1
ATOM 1209 C C . ALA A 1 153 ? -8.948 -9.875 1.345 1.00 98.06 153 ALA A C 1
ATOM 1211 O O . ALA A 1 153 ? -8.678 -10.466 2.389 1.00 98.06 153 ALA A O 1
ATOM 1212 N N . LEU A 1 154 ? -8.858 -10.458 0.150 1.00 98.25 154 LEU A N 1
ATOM 1213 C CA . LEU A 1 154 ? -8.430 -11.839 -0.070 1.00 98.25 154 LEU A CA 1
ATOM 1214 C C . LEU A 1 154 ? -7.204 -11.874 -0.984 1.00 98.25 154 LEU A C 1
ATOM 1216 O O . LEU A 1 154 ? -7.115 -11.126 -1.962 1.00 98.25 154 LEU A O 1
ATOM 1220 N N . GLY A 1 155 ? -6.282 -12.784 -0.679 1.00 97.94 155 GLY A N 1
ATOM 1221 C CA . GLY A 1 155 ? -5.086 -13.063 -1.466 1.00 97.94 155 GLY A CA 1
ATOM 1222 C C . GLY A 1 155 ? -4.915 -14.567 -1.658 1.00 97.94 155 GLY A C 1
ATOM 1223 O O . GLY A 1 155 ? -5.147 -15.344 -0.735 1.00 97.94 155 GLY A O 1
ATOM 1224 N N . SER A 1 156 ? -4.536 -14.991 -2.859 1.00 98.00 156 SER A N 1
ATOM 1225 C CA . SER A 1 156 ? -4.254 -16.397 -3.173 1.00 98.00 156 SER A CA 1
ATOM 1226 C C . SER A 1 156 ? -3.198 -16.514 -4.266 1.00 98.00 156 SER A C 1
ATOM 1228 O O . SER A 1 156 ? -2.936 -15.544 -4.979 1.00 98.00 156 SER A O 1
ATOM 1230 N N . ALA A 1 157 ? -2.609 -17.708 -4.405 1.00 97.81 157 ALA A N 1
ATOM 1231 C CA . ALA A 1 157 ? -1.567 -17.996 -5.395 1.00 97.81 157 ALA A CA 1
ATOM 1232 C C . ALA A 1 157 ? -0.443 -16.941 -5.392 1.00 97.81 157 ALA A C 1
ATOM 1234 O O . ALA A 1 157 ? -0.030 -16.476 -6.453 1.00 97.81 157 ALA A O 1
ATOM 1235 N N . ILE A 1 158 ? -0.035 -16.522 -4.187 1.00 98.12 158 ILE A N 1
ATOM 1236 C CA . ILE A 1 158 ? 1.111 -15.638 -3.986 1.00 98.12 158 ILE A CA 1
ATOM 1237 C C . ILE A 1 158 ? 2.355 -16.510 -4.100 1.00 98.12 158 ILE A C 1
ATOM 1239 O O . ILE A 1 158 ? 2.490 -17.470 -3.341 1.00 98.12 158 ILE A O 1
ATOM 1243 N N . ASP A 1 159 ? 3.195 -16.209 -5.078 1.00 97.12 159 ASP A N 1
ATOM 1244 C CA . ASP A 1 159 ? 4.409 -16.961 -5.378 1.00 97.12 159 ASP A CA 1
ATOM 1245 C C . ASP A 1 159 ? 5.489 -16.005 -5.875 1.00 97.12 159 ASP A C 1
ATOM 1247 O O . ASP A 1 159 ? 5.183 -15.007 -6.533 1.00 97.12 159 ASP A O 1
ATOM 1251 N N . ASN A 1 160 ? 6.736 -16.297 -5.532 1.00 96.06 160 ASN A N 1
ATOM 1252 C CA . ASN A 1 160 ? 7.911 -15.533 -5.915 1.00 96.06 160 ASN A CA 1
ATOM 1253 C C . ASN A 1 160 ? 9.157 -16.404 -5.700 1.00 96.06 160 ASN A C 1
ATOM 1255 O O . ASN A 1 160 ? 9.210 -17.188 -4.756 1.00 96.06 160 ASN A O 1
ATOM 1259 N N . ARG A 1 161 ? 10.163 -16.271 -6.570 1.00 96.44 161 ARG A N 1
ATOM 1260 C CA . ARG A 1 161 ? 11.433 -17.012 -6.459 1.00 96.44 161 ARG A CA 1
ATOM 1261 C C . ARG A 1 161 ? 12.585 -16.181 -5.899 1.00 96.44 161 ARG A C 1
ATOM 1263 O O . ARG A 1 161 ? 13.692 -16.702 -5.823 1.00 96.44 161 ARG A O 1
ATOM 1270 N N . ASP A 1 162 ? 12.349 -14.922 -5.541 1.00 96.19 162 ASP A N 1
ATOM 1271 C CA . ASP A 1 162 ? 13.322 -14.139 -4.778 1.00 96.19 162 ASP A CA 1
ATOM 1272 C C . ASP A 1 162 ? 13.534 -14.794 -3.405 1.00 96.19 162 ASP A C 1
ATOM 1274 O O . ASP A 1 162 ? 12.586 -14.980 -2.643 1.00 96.19 162 ASP A O 1
ATOM 1278 N N . THR A 1 163 ? 14.773 -15.185 -3.118 1.00 94.88 163 THR A N 1
ATOM 1279 C CA . THR A 1 163 ? 15.171 -15.782 -1.835 1.00 94.88 163 THR A CA 1
ATOM 1280 C C . THR A 1 163 ? 15.917 -14.803 -0.930 1.00 94.88 163 THR A C 1
ATOM 1282 O O . THR A 1 163 ? 16.242 -15.155 0.202 1.00 94.88 163 THR A O 1
ATOM 1285 N N . GLU A 1 164 ? 16.226 -13.607 -1.426 1.00 96.12 164 GLU A N 1
ATOM 1286 C CA . GLU A 1 164 ? 16.966 -12.563 -0.711 1.00 96.12 164 GLU A CA 1
ATOM 1287 C C . GLU A 1 164 ? 16.012 -11.620 0.031 1.00 96.12 164 GLU A C 1
ATOM 1289 O O . GLU A 1 164 ? 16.323 -11.147 1.126 1.00 96.12 164 GLU A O 1
ATOM 1294 N N . HIS A 1 165 ? 14.820 -11.404 -0.526 1.00 96.75 165 HIS A N 1
ATOM 1295 C CA . HIS A 1 165 ? 13.821 -10.476 -0.007 1.00 96.75 165 HIS A CA 1
ATOM 1296 C C . HIS A 1 165 ? 12.519 -11.177 0.387 1.00 96.75 165 HIS A C 1
ATOM 1298 O O . HIS A 1 165 ? 12.164 -12.249 -0.098 1.00 96.75 165 HIS A O 1
ATOM 1304 N N . HIS A 1 166 ? 11.754 -10.539 1.271 1.00 96.06 166 HIS A N 1
ATOM 1305 C CA . HIS A 1 166 ? 10.453 -11.055 1.691 1.00 96.06 166 HIS A CA 1
ATOM 1306 C C . HIS A 1 166 ? 9.330 -10.594 0.762 1.00 96.06 166 HIS A C 1
ATOM 1308 O O . HIS A 1 166 ? 9.262 -9.420 0.400 1.00 96.06 166 HIS A O 1
ATOM 1314 N N . THR A 1 167 ? 8.383 -11.487 0.473 1.00 97.88 167 THR A N 1
ATOM 1315 C CA . THR A 1 167 ? 7.097 -11.125 -0.137 1.00 97.88 167 THR A CA 1
ATOM 1316 C C . THR A 1 167 ? 6.098 -10.770 0.967 1.00 97.88 167 THR A C 1
ATOM 1318 O O . THR A 1 167 ? 5.707 -11.614 1.775 1.00 97.88 167 THR A O 1
ATOM 1321 N N . GLU A 1 168 ? 5.657 -9.515 1.027 1.00 98.38 168 GLU A N 1
ATOM 1322 C CA . GLU A 1 168 ? 4.754 -9.029 2.077 1.00 98.38 168 GLU A CA 1
ATOM 1323 C C . GLU A 1 168 ? 3.469 -8.454 1.473 1.00 98.38 168 GLU A C 1
ATOM 1325 O O . GLU A 1 168 ? 3.479 -7.840 0.409 1.00 98.38 168 GLU A O 1
ATOM 1330 N N . THR A 1 169 ? 2.341 -8.660 2.157 1.00 98.62 169 THR A N 1
ATOM 1331 C CA . THR A 1 169 ? 1.102 -7.912 1.922 1.00 98.62 169 THR A CA 1
ATOM 1332 C C . THR A 1 169 ? 0.918 -6.897 3.039 1.00 98.62 169 THR A C 1
ATOM 1334 O O . THR A 1 169 ? 0.813 -7.286 4.204 1.00 98.62 169 THR A O 1
ATOM 1337 N N . THR A 1 170 ? 0.862 -5.610 2.713 1.00 98.75 170 THR A N 1
ATOM 1338 C CA . THR A 1 170 ? 0.729 -4.552 3.720 1.00 98.75 170 THR A CA 1
ATOM 1339 C C . THR A 1 170 ? -0.716 -4.417 4.174 1.00 98.75 170 THR A C 1
ATOM 1341 O O . THR A 1 170 ? -1.611 -4.208 3.360 1.00 98.75 170 THR A O 1
ATOM 1344 N N . LEU A 1 171 ? -0.949 -4.511 5.482 1.00 98.44 171 LEU A N 1
ATOM 1345 C CA . LEU A 1 171 ? -2.251 -4.213 6.078 1.00 98.44 171 LEU A CA 1
ATOM 1346 C C . LEU A 1 171 ? -2.414 -2.697 6.190 1.00 98.44 171 LEU A C 1
ATOM 1348 O O . LEU A 1 171 ? -3.344 -2.136 5.620 1.00 98.44 171 LEU A O 1
ATOM 1352 N N . PHE A 1 172 ? -1.452 -2.045 6.845 1.00 98.69 172 PHE A N 1
ATOM 1353 C CA . PHE A 1 172 ? -1.322 -0.593 6.890 1.00 98.69 172 PHE A CA 1
ATOM 1354 C C . PHE A 1 172 ? 0.137 -0.178 7.102 1.00 98.69 172 PHE A C 1
ATOM 1356 O O . PHE A 1 172 ? 0.947 -0.935 7.640 1.00 98.69 172 PHE A O 1
ATOM 1363 N N . GLN A 1 173 ? 0.435 1.052 6.702 1.00 98.69 173 GLN A N 1
ATOM 1364 C CA . GLN A 1 173 ? 1.636 1.802 7.045 1.00 98.69 173 GLN A CA 1
ATOM 1365 C C . GLN A 1 173 ? 1.160 3.218 7.363 1.00 98.69 173 GLN A C 1
ATOM 1367 O O . GLN A 1 173 ? 0.616 3.888 6.487 1.00 98.69 173 GLN A O 1
ATOM 1372 N N . HIS A 1 174 ? 1.291 3.635 8.617 1.00 98.69 174 HIS A N 1
ATOM 1373 C CA . HIS A 1 174 ? 0.686 4.860 9.125 1.00 98.69 174 HIS A CA 1
ATOM 1374 C C . HIS A 1 174 ? 1.738 5.709 9.824 1.00 98.69 174 HIS A C 1
ATOM 1376 O O . HIS A 1 174 ? 2.398 5.241 10.752 1.00 98.69 174 HIS A O 1
ATOM 1382 N N 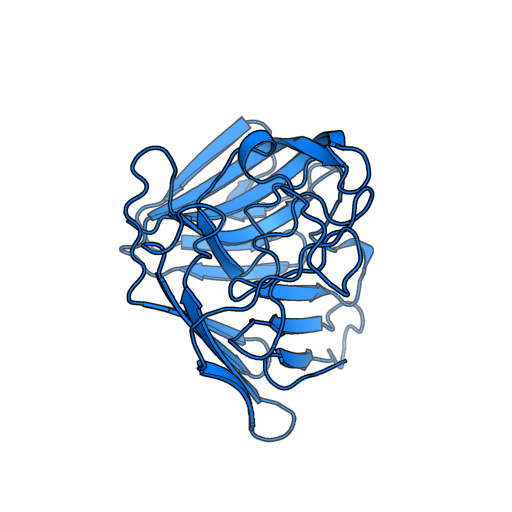. LYS A 1 175 ? 1.892 6.963 9.394 1.00 98.44 175 LYS A N 1
ATOM 1383 C CA . LYS A 1 175 ? 2.755 7.924 10.083 1.00 98.44 175 LYS A CA 1
ATOM 1384 C C . LYS A 1 175 ? 2.237 8.176 11.497 1.00 98.44 175 LYS A C 1
ATOM 1386 O O . LYS A 1 175 ? 1.028 8.286 11.694 1.00 98.44 175 LYS A O 1
ATOM 1391 N N . VAL A 1 176 ? 3.137 8.303 12.457 1.00 98.50 176 VAL A N 1
ATOM 1392 C CA . VAL A 1 176 ? 2.794 8.591 13.856 1.00 98.50 176 VAL A CA 1
ATOM 1393 C C . VAL A 1 176 ? 3.750 9.639 14.446 1.00 98.50 176 VAL A C 1
ATOM 1395 O O . VAL A 1 176 ? 4.461 9.372 15.415 1.00 98.50 176 VAL A O 1
ATOM 1398 N N . PRO A 1 177 ? 3.835 10.842 13.839 1.00 97.00 177 PRO A N 1
ATOM 1399 C CA . PRO A 1 177 ? 4.828 11.858 14.197 1.00 97.00 177 PRO A CA 1
ATOM 1400 C C . PRO A 1 177 ? 4.682 12.397 15.627 1.00 97.00 177 PRO A C 1
ATOM 1402 O O . PRO A 1 177 ? 5.648 12.934 16.167 1.00 97.00 177 PRO A O 1
ATOM 1405 N N . ALA A 1 178 ? 3.500 12.273 16.235 1.00 96.88 178 ALA A N 1
ATOM 1406 C CA . ALA A 1 178 ? 3.222 12.732 17.592 1.00 96.88 178 ALA A CA 1
ATOM 1407 C C . ALA A 1 178 ? 3.194 11.585 18.618 1.00 96.88 178 ALA A C 1
ATOM 1409 O O . ALA A 1 178 ? 2.839 11.813 19.776 1.00 96.88 178 ALA A O 1
ATOM 1410 N N . GLY A 1 179 ? 3.565 10.362 18.225 1.00 97.56 179 GLY A N 1
ATOM 1411 C CA . GLY A 1 179 ? 3.483 9.204 19.114 1.00 97.56 179 GLY A CA 1
ATOM 1412 C C . GLY A 1 179 ? 2.065 8.631 19.227 1.00 97.56 179 GLY A C 1
ATOM 1413 O O . GLY A 1 179 ? 1.678 8.152 20.297 1.00 97.56 179 GLY A O 1
ATOM 1414 N N . GLU A 1 180 ? 1.267 8.750 18.163 1.00 98.38 180 GLU A N 1
ATOM 1415 C CA . GLU A 1 180 ? -0.117 8.292 18.109 1.00 98.38 180 GLU A CA 1
ATOM 1416 C C . GLU A 1 180 ? -0.225 6.793 18.414 1.00 98.38 180 GLU A C 1
ATOM 1418 O O . GLU A 1 180 ? 0.508 5.961 17.887 1.00 98.38 180 GLU A O 1
ATOM 1423 N N . VAL A 1 181 ? -1.191 6.438 19.259 1.00 98.44 181 VAL A N 1
ATOM 1424 C CA . VAL A 1 181 ? -1.382 5.058 19.709 1.00 98.44 181 VAL A CA 1
ATOM 1425 C C . VAL A 1 181 ? -1.964 4.189 18.596 1.00 98.44 181 VAL A C 1
ATOM 1427 O O . VAL A 1 181 ? -2.980 4.532 17.988 1.00 98.44 181 VAL A O 1
ATOM 1430 N N . VAL A 1 182 ? -1.384 3.002 18.429 1.00 98.69 182 VAL A N 1
ATOM 1431 C CA . VAL A 1 182 ? -1.983 1.879 17.699 1.00 98.69 182 VAL A CA 1
ATOM 1432 C C . VAL A 1 182 ? -2.420 0.816 18.694 1.00 98.69 182 VAL A C 1
ATOM 1434 O O . VAL A 1 182 ? -1.697 0.503 19.634 1.00 98.69 182 VAL A O 1
ATOM 1437 N N . GLU A 1 183 ? -3.606 0.246 18.502 1.00 98.75 183 GLU A N 1
ATOM 1438 C CA . GLU A 1 183 ? -4.055 -0.888 19.312 1.00 98.75 183 GLU A CA 1
ATOM 1439 C C . GLU A 1 183 ? -3.659 -2.200 18.631 1.00 98.75 183 GLU A C 1
ATOM 1441 O O . GLU A 1 183 ? -3.982 -2.397 17.457 1.00 98.75 183 GLU A O 1
ATOM 1446 N N . VAL A 1 184 ? -3.014 -3.107 19.365 1.00 98.62 184 VAL A N 1
ATOM 1447 C CA . VAL A 1 184 ? -2.697 -4.475 18.933 1.00 98.62 184 VAL A CA 1
ATOM 1448 C C . VAL A 1 184 ? -3.344 -5.436 19.928 1.00 98.62 184 VAL A C 1
ATOM 1450 O O . VAL A 1 184 ? -2.968 -5.471 21.092 1.00 98.62 184 VAL A O 1
ATOM 1453 N N . ASN A 1 185 ? -4.345 -6.206 19.497 1.00 97.88 185 ASN A N 1
ATOM 1454 C CA . ASN A 1 185 ? -5.081 -7.158 20.346 1.00 97.88 185 ASN A CA 1
ATOM 1455 C C . ASN A 1 185 ? -5.649 -6.562 21.656 1.00 97.88 185 ASN A C 1
ATOM 1457 O O . ASN A 1 185 ? -5.773 -7.265 22.654 1.00 97.88 185 ASN A O 1
ATOM 1461 N N . GLY A 1 186 ? -6.032 -5.282 21.646 1.00 97.31 186 GLY A N 1
ATOM 1462 C CA . GLY A 1 186 ? -6.536 -4.568 22.826 1.00 97.31 186 GLY A CA 1
ATOM 1463 C C . GLY A 1 186 ? -5.464 -3.817 23.621 1.00 97.31 186 GLY A C 1
ATOM 1464 O O . GLY A 1 186 ? -5.815 -3.001 24.471 1.00 97.31 186 GLY A O 1
ATOM 1465 N N . GLU A 1 187 ? -4.179 -4.036 23.336 1.00 98.25 187 GLU A N 1
ATOM 1466 C CA . GLU A 1 187 ? -3.072 -3.327 23.979 1.00 98.25 187 GLU A CA 1
ATOM 1467 C C . GLU A 1 187 ? -2.709 -2.056 23.207 1.00 98.25 187 GLU A C 1
ATOM 1469 O O . GLU A 1 187 ? -2.588 -2.069 21.983 1.00 98.25 187 GLU A O 1
ATOM 1474 N N . ALA A 1 188 ? -2.532 -0.947 23.926 1.00 98.56 188 ALA A N 1
ATOM 1475 C CA . ALA A 1 188 ? -2.10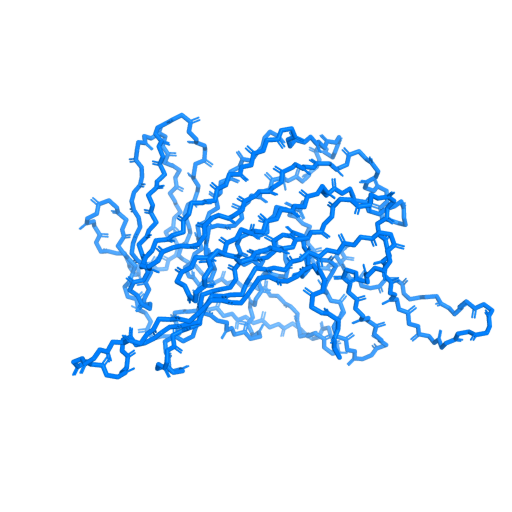4 0.327 23.360 1.00 98.56 188 ALA A CA 1
ATOM 1476 C C . ALA A 1 188 ? -0.579 0.351 23.172 1.00 98.56 188 ALA A C 1
ATOM 1478 O O . ALA A 1 188 ? 0.164 0.185 24.138 1.00 98.56 188 ALA A O 1
ATOM 1479 N N . ILE A 1 189 ? -0.122 0.603 21.946 1.00 98.62 189 ILE A N 1
ATOM 1480 C CA . ILE A 1 189 ? 1.292 0.647 21.572 1.00 98.62 189 ILE A CA 1
ATOM 1481 C C . ILE A 1 189 ? 1.643 2.017 20.987 1.00 98.62 189 ILE A C 1
ATOM 1483 O O . ILE A 1 189 ? 1.019 2.470 20.028 1.00 98.62 189 ILE A O 1
ATOM 1487 N N . ASN A 1 190 ? 2.677 2.647 21.543 1.00 98.25 190 ASN A N 1
ATOM 1488 C CA . ASN A 1 190 ? 3.335 3.838 20.994 1.00 98.25 190 ASN A CA 1
ATOM 1489 C C . ASN A 1 190 ? 4.846 3.903 21.310 1.00 98.25 190 ASN A C 1
ATOM 1491 O O . ASN A 1 190 ? 5.485 4.941 21.139 1.00 98.25 190 ASN A O 1
ATOM 1495 N N . SER A 1 191 ? 5.426 2.798 21.786 1.00 98.38 191 SER A N 1
ATOM 1496 C CA . SER A 1 191 ? 6.848 2.713 22.118 1.00 98.38 191 SER A CA 1
ATOM 1497 C C . SER A 1 191 ? 7.683 2.500 20.856 1.00 98.38 191 SER A C 1
ATOM 1499 O O . SER A 1 191 ? 7.521 1.493 20.163 1.00 98.38 191 SER A O 1
ATOM 1501 N N . ILE A 1 192 ? 8.604 3.425 20.580 1.00 98.62 192 ILE A N 1
ATOM 1502 C CA . ILE A 1 192 ? 9.580 3.317 19.484 1.00 98.62 192 ILE A CA 1
ATOM 1503 C C . ILE A 1 192 ? 10.468 2.081 19.699 1.00 98.62 192 ILE A C 1
ATOM 1505 O O . ILE A 1 192 ? 10.892 1.810 20.823 1.00 98.62 192 ILE A O 1
ATOM 1509 N N . GLY A 1 193 ? 10.746 1.335 18.629 1.00 98.44 193 GLY A N 1
ATOM 1510 C CA . GLY A 1 193 ? 11.519 0.091 18.677 1.00 98.44 193 GLY A CA 1
ATOM 1511 C C . GLY A 1 193 ? 10.671 -1.148 18.976 1.00 98.44 193 GLY A C 1
ATOM 1512 O O . GLY A 1 193 ? 11.217 -2.223 19.229 1.00 98.44 193 GLY A O 1
ATOM 1513 N N . THR A 1 194 ? 9.340 -1.030 18.959 1.00 98.69 194 THR A N 1
ATOM 1514 C CA . THR A 1 194 ? 8.456 -2.186 19.145 1.00 98.69 194 THR A CA 1
ATOM 1515 C C . THR A 1 194 ? 8.379 -3.000 17.860 1.00 98.69 194 THR A C 1
ATOM 1517 O O . THR A 1 194 ? 7.949 -2.488 16.829 1.00 98.69 194 THR A O 1
ATOM 1520 N N . HIS A 1 195 ? 8.710 -4.291 17.942 1.00 98.44 195 HIS A N 1
ATOM 1521 C CA . HIS A 1 195 ? 8.593 -5.256 16.844 1.00 98.44 195 HIS A CA 1
ATOM 1522 C C . HIS A 1 195 ? 7.901 -6.524 17.345 1.00 98.44 195 HIS A C 1
ATOM 1524 O O . HIS A 1 195 ? 8.402 -7.191 18.248 1.00 98.44 195 HIS A O 1
ATOM 1530 N N . LEU A 1 196 ? 6.755 -6.875 16.760 1.00 98.12 196 LEU A N 1
ATOM 1531 C CA . LEU A 1 196 ? 5.948 -8.030 17.161 1.00 98.12 196 LEU A CA 1
ATOM 1532 C C . LEU A 1 196 ? 5.807 -9.024 16.004 1.00 98.12 196 LEU A C 1
ATOM 1534 O O . LEU A 1 196 ? 5.584 -8.639 14.855 1.00 98.12 196 LEU A O 1
ATOM 1538 N N . SER A 1 197 ? 5.885 -10.317 16.324 1.00 97.12 197 SER A N 1
ATOM 1539 C CA . SER A 1 197 ? 5.508 -11.419 15.430 1.00 97.12 197 SER A CA 1
ATOM 1540 C C . SER A 1 197 ? 4.294 -12.134 16.011 1.00 97.12 197 SER A C 1
ATOM 1542 O O . SER A 1 197 ? 4.367 -12.701 17.099 1.00 97.12 197 SER A O 1
ATOM 1544 N N . LEU A 1 198 ? 3.174 -12.093 15.296 1.00 95.62 198 LEU A N 1
ATOM 1545 C CA . LEU A 1 198 ? 1.860 -12.508 15.781 1.00 95.62 198 LEU A CA 1
ATOM 1546 C C . LEU A 1 198 ? 1.411 -13.757 15.002 1.00 95.62 198 LEU A C 1
ATOM 1548 O O . LEU A 1 198 ? 1.415 -13.761 13.772 1.00 95.62 198 LEU A O 1
ATOM 1552 N N . GLN A 1 199 ? 1.079 -14.830 15.728 1.00 85.81 199 GLN A N 1
ATOM 1553 C CA . GLN A 1 199 ? 0.805 -16.175 15.178 1.00 85.81 199 GLN A CA 1
ATOM 1554 C C . GLN A 1 199 ? -0.672 -16.607 15.313 1.00 85.81 199 GLN A C 1
ATOM 1556 O O . GLN A 1 199 ? -1.088 -17.615 14.742 1.00 85.81 199 GLN A O 1
ATOM 1561 N N . GLY A 1 200 ? -1.470 -15.868 16.089 1.00 91.69 200 GLY A N 1
ATOM 1562 C CA . GLY A 1 200 ? -2.887 -16.149 16.336 1.00 91.69 200 GLY A CA 1
ATOM 1563 C C . GLY A 1 200 ? -3.826 -15.238 15.548 1.00 91.69 200 GLY A C 1
ATOM 1564 O O . GLY A 1 200 ? -3.394 -14.444 14.709 1.00 91.69 200 GLY A O 1
ATOM 1565 N N . GLU A 1 201 ? -5.124 -15.327 15.858 1.00 97.00 201 GLU A N 1
ATOM 1566 C CA . GLU A 1 201 ? -6.059 -14.274 15.453 1.00 97.00 201 GLU A CA 1
ATOM 1567 C C . GLU A 1 201 ? -5.513 -12.931 15.943 1.00 97.00 201 GLU A C 1
ATOM 1569 O O . GLU A 1 201 ? -5.136 -12.789 17.106 1.00 97.00 201 GLU A O 1
ATOM 1574 N N . THR A 1 202 ? -5.430 -11.969 15.032 1.00 98.06 202 THR A N 1
ATOM 1575 C CA . THR A 1 202 ? -4.823 -10.672 15.305 1.00 98.06 202 THR A CA 1
ATOM 1576 C C . THR A 1 202 ? -5.797 -9.564 14.956 1.00 98.06 202 THR A C 1
ATOM 1578 O O . THR A 1 202 ? -6.459 -9.598 13.914 1.00 98.06 202 THR A O 1
ATOM 1581 N N . ARG A 1 203 ? -5.879 -8.565 15.831 1.00 98.44 203 ARG A N 1
ATOM 1582 C CA . ARG A 1 203 ? -6.712 -7.381 15.658 1.00 98.44 203 ARG A CA 1
ATOM 1583 C C . ARG A 1 203 ? -5.857 -6.135 15.795 1.00 98.44 203 ARG A C 1
ATOM 1585 O O . ARG A 1 203 ? -5.084 -6.026 16.743 1.00 98.44 203 ARG A O 1
ATOM 1592 N N . PHE A 1 204 ? -6.048 -5.190 14.884 1.00 98.75 204 PHE A N 1
ATOM 1593 C CA . PHE A 1 204 ? -5.432 -3.871 14.974 1.00 98.75 204 PHE A CA 1
ATOM 1594 C C . PHE A 1 204 ? -6.478 -2.769 14.957 1.00 98.75 204 PHE A C 1
ATOM 1596 O O . PHE A 1 204 ? -7.528 -2.924 14.325 1.00 98.75 204 PHE A O 1
ATOM 1603 N N . LYS A 1 205 ? -6.146 -1.638 15.577 1.00 98.62 205 LYS A N 1
ATOM 1604 C CA . LYS A 1 205 ? -6.793 -0.346 15.340 1.00 98.62 205 LYS A CA 1
ATOM 1605 C C . LYS A 1 205 ? -5.713 0.691 15.058 1.00 98.62 205 LYS A C 1
ATOM 1607 O O . LYS A 1 205 ? -4.902 0.958 15.942 1.00 98.62 205 LYS A O 1
ATOM 1612 N N . ASP A 1 206 ? -5.695 1.230 13.843 1.00 98.00 206 ASP A N 1
ATOM 1613 C CA . ASP A 1 206 ? -4.743 2.279 13.464 1.00 98.00 206 ASP A CA 1
ATOM 1614 C C . ASP A 1 206 ? -5.154 3.657 14.037 1.00 98.00 206 ASP A C 1
ATOM 1616 O O . ASP A 1 206 ? -6.257 3.790 14.587 1.00 98.00 206 ASP A O 1
ATOM 1620 N N . PRO A 1 207 ? -4.294 4.689 13.939 1.00 97.00 207 PRO A N 1
ATOM 1621 C CA . PRO A 1 207 ? -4.587 6.021 14.474 1.00 97.00 207 PRO A CA 1
ATOM 1622 C C . PRO A 1 207 ? -5.805 6.704 13.832 1.00 97.00 207 PRO A C 1
ATOM 1624 O O . PRO A 1 207 ? -6.490 7.481 14.495 1.00 97.00 207 PRO A O 1
ATOM 1627 N N . ALA A 1 208 ? -6.125 6.381 12.574 1.00 95.88 208 ALA A N 1
ATOM 1628 C CA . ALA A 1 208 ? -7.336 6.850 11.900 1.00 95.88 208 ALA A CA 1
ATOM 1629 C C . ALA A 1 208 ? -8.617 6.139 12.389 1.00 95.88 208 ALA A C 1
ATOM 1631 O O . ALA A 1 208 ? -9.734 6.563 12.082 1.00 95.88 208 ALA A O 1
ATOM 1632 N N . GLY A 1 209 ? -8.475 5.078 13.188 1.00 95.38 209 GLY A N 1
ATOM 1633 C CA . GLY A 1 209 ? -9.571 4.299 13.754 1.00 95.38 209 GLY A CA 1
ATOM 1634 C C . GLY A 1 209 ? -10.024 3.127 12.881 1.00 95.38 209 GLY A C 1
ATOM 1635 O O . GLY A 1 209 ? -11.018 2.476 13.229 1.00 95.38 209 GLY A O 1
ATOM 1636 N N . ASN A 1 210 ? -9.314 2.821 11.791 1.00 96.75 210 ASN A N 1
ATOM 1637 C CA . ASN A 1 210 ? -9.598 1.647 10.973 1.00 96.75 210 ASN A CA 1
ATOM 1638 C C . ASN A 1 210 ? -9.253 0.385 11.759 1.00 96.75 210 ASN A C 1
ATOM 1640 O O . ASN A 1 210 ? -8.242 0.325 12.461 1.00 96.75 210 ASN A O 1
ATOM 1644 N N . ARG A 1 211 ? -10.097 -0.641 11.628 1.00 97.81 211 ARG A N 1
ATOM 1645 C CA . ARG A 1 211 ? -9.919 -1.916 12.323 1.00 97.81 211 ARG A CA 1
ATOM 1646 C C . ARG A 1 211 ? -9.598 -3.027 11.346 1.00 97.81 211 ARG A C 1
ATOM 1648 O O . ARG A 1 211 ? -10.320 -3.230 10.372 1.00 97.81 211 ARG A O 1
ATOM 1655 N N . TYR A 1 212 ? -8.563 -3.787 11.668 1.00 98.50 212 TYR A N 1
ATOM 1656 C CA . TYR A 1 212 ? -8.078 -4.893 10.854 1.00 98.50 212 TYR A CA 1
ATOM 1657 C C . TYR A 1 212 ? -8.272 -6.186 11.639 1.00 98.50 212 TYR A C 1
ATOM 1659 O O . TYR A 1 212 ? -7.881 -6.261 12.801 1.00 98.50 212 TYR A O 1
ATOM 1667 N N . PHE A 1 213 ? -8.873 -7.192 11.006 1.00 98.25 213 PHE A N 1
ATOM 1668 C CA . PHE A 1 213 ? -9.125 -8.506 11.598 1.00 98.25 213 PHE A CA 1
ATOM 1669 C C . PHE A 1 213 ? -8.438 -9.562 10.743 1.00 98.25 213 PHE A C 1
ATOM 1671 O O . PHE A 1 213 ? -8.772 -9.722 9.568 1.00 98.25 213 PHE A O 1
ATOM 1678 N N . ILE A 1 214 ? -7.468 -10.261 11.324 1.00 97.81 214 ILE A N 1
ATOM 1679 C CA . ILE A 1 214 ? -6.664 -11.257 10.631 1.00 97.81 214 ILE A CA 1
ATOM 1680 C C . ILE A 1 214 ? -6.936 -12.611 11.291 1.00 97.81 214 ILE A C 1
ATOM 1682 O O . ILE A 1 214 ? -6.712 -12.741 12.497 1.00 97.81 214 ILE A O 1
ATOM 1686 N N . PRO A 1 215 ? -7.423 -13.618 10.541 1.00 95.88 215 PRO A N 1
ATOM 1687 C CA . PRO A 1 215 ? -7.661 -14.945 11.094 1.00 95.88 215 PRO A CA 1
ATOM 1688 C C . PRO A 1 215 ? -6.345 -15.623 11.492 1.00 95.88 215 PRO A C 1
ATOM 1690 O O . PRO A 1 215 ? -5.280 -15.314 10.953 1.00 95.88 215 PRO A O 1
ATOM 1693 N N . ALA A 1 216 ? -6.430 -16.586 12.411 1.00 95.31 216 ALA A N 1
ATOM 1694 C CA . ALA A 1 216 ? -5.288 -17.409 12.799 1.00 95.31 216 ALA A CA 1
ATOM 1695 C C . ALA A 1 216 ? -4.676 -18.163 11.598 1.00 95.31 216 ALA A C 1
ATOM 1697 O O . ALA A 1 216 ? -5.354 -18.441 10.606 1.00 95.31 216 ALA A O 1
ATOM 1698 N N . GLY A 1 217 ? -3.392 -18.518 11.705 1.00 92.56 217 GLY A N 1
ATOM 1699 C CA . GLY A 1 217 ? -2.654 -19.227 10.650 1.00 92.56 217 GLY A CA 1
ATOM 1700 C C . GLY A 1 217 ? -1.989 -18.317 9.609 1.00 92.56 217 GLY A C 1
ATOM 1701 O O . GLY A 1 217 ? -1.478 -18.811 8.607 1.00 92.56 217 GLY A O 1
ATOM 1702 N N . GLN A 1 218 ? -1.982 -17.004 9.843 1.00 93.50 218 GLN A N 1
ATOM 1703 C CA . GLN A 1 218 ? -1.261 -16.008 9.047 1.00 93.50 218 GLN A CA 1
ATOM 1704 C C . GLN A 1 218 ? 0.016 -15.567 9.776 1.00 93.50 218 GLN A C 1
ATOM 1706 O O . GLN A 1 218 ? 0.056 -15.566 11.006 1.00 93.50 218 GLN A O 1
ATOM 1711 N N . GLN A 1 219 ? 1.052 -15.163 9.035 1.00 94.19 219 GLN A N 1
ATOM 1712 C CA . GLN A 1 219 ? 2.296 -14.650 9.620 1.00 94.19 219 GLN A CA 1
ATOM 1713 C C . GLN A 1 219 ? 2.271 -13.126 9.654 1.00 94.19 219 GLN A C 1
ATOM 1715 O O . GLN A 1 219 ? 2.752 -12.456 8.737 1.00 94.19 219 GLN A O 1
ATOM 1720 N N . VAL A 1 220 ? 1.708 -12.571 10.721 1.00 97.81 220 VAL A N 1
ATOM 1721 C CA . VAL A 1 220 ? 1.574 -11.123 10.860 1.00 97.81 220 VAL A CA 1
ATOM 1722 C C . VAL A 1 220 ? 2.778 -10.554 11.598 1.00 97.81 220 VAL A C 1
ATOM 1724 O O . VAL A 1 220 ? 3.184 -11.059 12.646 1.00 97.81 220 VAL A O 1
ATOM 1727 N N . ARG A 1 221 ? 3.340 -9.472 11.063 1.00 98.25 221 ARG A N 1
ATOM 1728 C CA . ARG A 1 221 ? 4.344 -8.659 11.747 1.00 98.25 221 ARG A CA 1
ATOM 1729 C C . ARG A 1 221 ? 3.826 -7.253 11.948 1.00 98.25 221 ARG A C 1
ATOM 1731 O O . ARG A 1 221 ? 3.185 -6.696 11.060 1.00 98.25 221 ARG A O 1
ATOM 1738 N N . PHE A 1 222 ? 4.143 -6.697 13.105 1.00 98.75 222 PHE A N 1
ATOM 1739 C CA . PHE A 1 222 ? 3.871 -5.312 13.446 1.00 98.75 222 PHE A CA 1
ATOM 1740 C C . PHE A 1 222 ? 5.170 -4.633 13.878 1.00 98.75 222 PHE A C 1
ATOM 1742 O O . PHE A 1 222 ? 5.969 -5.240 14.592 1.00 98.75 222 PHE A O 1
ATOM 1749 N N . SER A 1 223 ? 5.365 -3.388 13.460 1.00 98.81 223 SER A N 1
ATOM 1750 C CA . SER A 1 223 ? 6.473 -2.542 13.894 1.00 98.81 223 SER A CA 1
ATOM 1751 C C . SER A 1 223 ? 5.980 -1.138 14.222 1.00 98.81 223 SER A C 1
ATOM 1753 O O . SER A 1 223 ? 5.174 -0.587 13.474 1.00 98.81 223 SER A O 1
ATOM 1755 N N . TYR A 1 224 ? 6.510 -0.553 15.290 1.00 98.88 224 TYR A N 1
ATOM 1756 C CA . TYR A 1 224 ? 6.365 0.858 15.639 1.00 98.88 224 TYR A CA 1
ATOM 1757 C C . TYR A 1 224 ? 7.772 1.443 15.779 1.00 98.88 224 TYR A C 1
ATOM 1759 O O . TYR A 1 224 ? 8.430 1.250 16.805 1.00 98.88 224 TYR A O 1
ATOM 1767 N N . ASP A 1 225 ? 8.283 2.070 14.720 1.00 98.75 225 ASP A N 1
ATOM 1768 C CA . ASP A 1 225 ? 9.692 2.469 14.663 1.00 98.75 225 ASP A CA 1
ATOM 1769 C C . ASP A 1 225 ? 9.968 3.581 13.643 1.00 98.75 225 ASP A C 1
ATOM 1771 O O . ASP A 1 225 ? 9.140 3.888 12.777 1.00 98.75 225 ASP A O 1
ATOM 1775 N N . ASN A 1 226 ? 11.147 4.192 13.7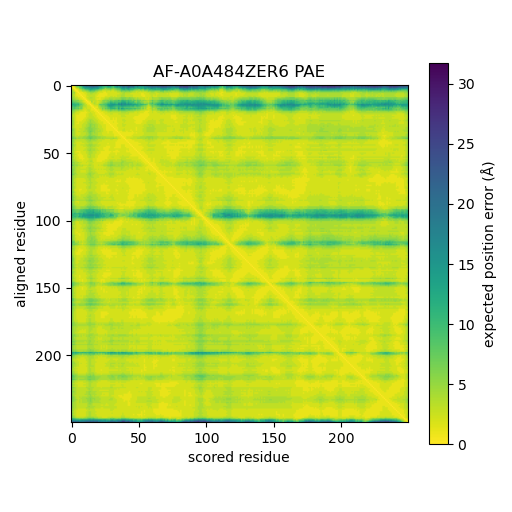61 1.00 98.56 226 ASN A N 1
ATOM 1776 C CA . ASN A 1 226 ? 11.664 5.107 12.757 1.00 98.56 226 ASN A CA 1
ATOM 1777 C C . ASN A 1 226 ? 11.980 4.332 11.476 1.00 98.56 226 ASN A C 1
ATOM 1779 O O . ASN A 1 226 ? 12.649 3.299 11.493 1.00 98.56 226 ASN A O 1
ATOM 1783 N N . GLN A 1 227 ? 11.526 4.863 10.351 1.00 98.62 227 GLN A N 1
ATOM 1784 C CA . GLN A 1 227 ? 11.816 4.349 9.025 1.00 98.62 227 GLN A CA 1
ATOM 1785 C C . GLN A 1 227 ? 12.698 5.353 8.289 1.00 98.62 227 GLN A C 1
ATOM 1787 O O . GLN A 1 227 ? 12.357 6.533 8.206 1.00 98.62 227 GLN A O 1
ATOM 1792 N N . ALA A 1 228 ? 13.816 4.875 7.746 1.00 98.38 228 ALA A N 1
ATOM 1793 C CA . ALA A 1 228 ? 14.617 5.614 6.780 1.00 98.38 228 ALA A CA 1
ATOM 1794 C C . ALA A 1 228 ? 14.101 5.327 5.364 1.00 98.38 228 ALA A C 1
ATOM 1796 O O . ALA A 1 228 ? 13.704 4.200 5.058 1.00 98.38 228 ALA A O 1
ATOM 1797 N N . SER A 1 229 ? 14.104 6.344 4.510 1.00 98.56 229 SER A N 1
ATOM 1798 C CA . SER A 1 229 ? 13.710 6.230 3.109 1.00 98.56 229 SER A CA 1
ATOM 1799 C C . SER A 1 229 ? 14.402 7.306 2.266 1.00 98.56 229 SER A C 1
ATOM 1801 O O . SER A 1 229 ? 15.416 7.871 2.675 1.00 98.56 229 SER A O 1
ATOM 1803 N N . ASN A 1 230 ? 13.866 7.575 1.081 1.00 98.50 230 ASN A N 1
ATOM 1804 C CA . ASN A 1 230 ? 14.333 8.583 0.149 1.00 98.50 230 ASN A CA 1
ATOM 1805 C C . ASN A 1 230 ? 13.138 9.382 -0.391 1.00 98.50 230 ASN A C 1
ATOM 1807 O O . ASN A 1 230 ? 12.036 8.837 -0.527 1.00 98.50 230 ASN A O 1
ATOM 1811 N N . HIS A 1 231 ? 13.357 10.659 -0.694 1.00 98.25 231 HIS A N 1
ATOM 1812 C CA . HIS A 1 231 ? 12.377 11.534 -1.329 1.00 98.25 231 HIS A CA 1
ATOM 1813 C C . HIS A 1 231 ? 12.116 11.090 -2.776 1.00 98.25 231 HIS A C 1
ATOM 1815 O O . HIS A 1 231 ? 13.043 10.709 -3.490 1.00 98.25 231 HIS A O 1
ATOM 1821 N N . GLU A 1 232 ? 10.857 11.122 -3.217 1.00 97.44 232 GLU A N 1
ATOM 1822 C CA . GLU A 1 232 ? 10.454 10.518 -4.496 1.00 97.44 232 GLU A CA 1
ATOM 1823 C C . GLU A 1 232 ? 10.924 11.260 -5.745 1.00 97.44 232 GLU A C 1
ATOM 1825 O O . GLU A 1 232 ? 10.876 10.670 -6.820 1.00 97.44 232 GLU A O 1
ATOM 1830 N N . ASP A 1 233 ? 11.350 12.515 -5.607 1.00 97.38 233 ASP A N 1
ATOM 1831 C CA . ASP A 1 233 ? 11.764 13.350 -6.737 1.00 97.38 233 ASP A CA 1
ATOM 1832 C C . ASP A 1 233 ? 13.283 13.358 -6.944 1.00 97.38 233 ASP A C 1
ATOM 1834 O O . ASP A 1 233 ? 13.750 13.335 -8.073 1.00 97.38 233 ASP A O 1
ATOM 1838 N N . ASP A 1 234 ? 14.082 13.383 -5.877 1.00 96.62 234 ASP A N 1
ATOM 1839 C CA . ASP A 1 234 ? 15.534 13.601 -5.968 1.00 96.62 234 ASP A CA 1
ATOM 1840 C C . ASP A 1 234 ? 16.363 12.515 -5.265 1.00 96.62 234 ASP A C 1
ATOM 1842 O O . ASP A 1 234 ? 17.594 12.558 -5.267 1.00 96.62 234 ASP A O 1
ATOM 1846 N N . GLY A 1 235 ? 15.700 11.529 -4.653 1.00 97.38 235 GLY A N 1
ATOM 1847 C CA . GLY A 1 235 ? 16.348 10.433 -3.946 1.00 97.38 235 GLY A CA 1
ATOM 1848 C C . GLY A 1 235 ? 17.079 10.850 -2.668 1.00 97.38 235 GLY A C 1
ATOM 1849 O O . GLY A 1 235 ? 17.805 10.031 -2.096 1.00 97.38 235 GLY A O 1
ATOM 1850 N N . THR A 1 236 ? 16.911 12.083 -2.184 1.00 98.19 236 THR A N 1
ATOM 1851 C CA . THR A 1 236 ? 17.557 12.534 -0.944 1.00 98.19 236 THR A CA 1
ATOM 1852 C C . THR A 1 236 ? 17.064 11.720 0.260 1.00 98.19 236 THR A C 1
ATOM 1854 O O . THR A 1 236 ? 15.884 11.375 0.316 1.00 98.19 236 THR A O 1
ATOM 1857 N N . PRO A 1 237 ? 17.932 11.352 1.225 1.00 98.56 237 PRO A N 1
ATOM 1858 C CA . PRO A 1 237 ? 17.508 10.569 2.383 1.00 98.56 237 PRO A CA 1
ATOM 1859 C C . PRO A 1 237 ? 16.454 11.288 3.233 1.00 98.56 237 PRO A C 1
ATOM 1861 O O . PRO A 1 237 ? 16.609 12.462 3.566 1.00 98.56 237 PRO A O 1
ATOM 1864 N N . THR A 1 238 ? 15.423 10.557 3.650 1.00 98.69 238 THR A N 1
ATOM 1865 C CA . THR A 1 238 ? 14.362 11.036 4.546 1.00 98.69 238 THR A CA 1
ATOM 1866 C C . THR A 1 238 ? 14.145 10.063 5.702 1.00 98.69 238 THR A C 1
ATOM 1868 O O . THR A 1 238 ? 14.588 8.913 5.666 1.00 98.69 238 THR A O 1
ATOM 1871 N N . GLN A 1 239 ? 13.458 10.514 6.750 1.00 98.62 239 GLN A N 1
ATOM 1872 C CA . GLN A 1 239 ? 13.096 9.669 7.885 1.00 98.62 239 GLN A CA 1
ATOM 1873 C C . GLN A 1 239 ? 11.751 10.075 8.480 1.00 98.62 239 GLN A C 1
ATOM 1875 O O . GLN A 1 239 ? 11.380 11.245 8.445 1.00 98.62 239 GLN A O 1
ATOM 1880 N N . GLY A 1 240 ? 11.051 9.124 9.086 1.00 98.56 240 GLY A N 1
ATOM 1881 C CA . GLY A 1 240 ? 9.790 9.383 9.772 1.00 98.56 240 GLY A CA 1
ATOM 1882 C C . GLY A 1 240 ? 9.428 8.255 10.725 1.00 98.56 240 GLY A C 1
ATOM 1883 O O . GLY A 1 240 ? 9.939 7.145 10.603 1.00 98.56 240 GLY A O 1
ATOM 1884 N N . LEU A 1 241 ? 8.549 8.538 11.683 1.00 98.81 241 LEU A N 1
ATOM 1885 C CA . LEU A 1 241 ? 8.072 7.552 12.649 1.00 98.81 241 LEU A CA 1
ATOM 1886 C C . LEU A 1 241 ? 6.780 6.907 12.137 1.00 98.81 241 LEU A C 1
ATOM 1888 O O . LEU A 1 241 ? 5.829 7.619 11.802 1.00 98.81 241 LEU A O 1
ATOM 1892 N N . PHE A 1 242 ? 6.743 5.574 12.078 1.00 98.88 242 PHE A N 1
ATOM 1893 C CA . PHE A 1 242 ? 5.615 4.828 11.518 1.00 98.88 242 PHE A CA 1
ATOM 1894 C C . PHE A 1 242 ? 5.200 3.649 12.391 1.00 98.88 242 PHE A C 1
ATOM 1896 O O . PHE A 1 242 ? 6.029 2.944 12.968 1.00 98.88 242 PHE A O 1
ATOM 1903 N N . ALA A 1 243 ? 3.896 3.389 12.385 1.00 98.81 243 ALA A N 1
ATOM 1904 C CA . ALA A 1 243 ? 3.326 2.110 12.759 1.00 98.81 243 ALA A CA 1
ATOM 1905 C C . ALA A 1 243 ? 2.947 1.338 11.488 1.00 98.81 243 ALA A C 1
ATOM 1907 O O . ALA A 1 243 ? 2.202 1.836 10.640 1.00 98.81 243 ALA A O 1
ATOM 1908 N N . THR A 1 244 ? 3.433 0.108 11.364 1.00 98.75 244 THR A N 1
ATOM 1909 C CA . THR A 1 244 ? 3.288 -0.701 10.152 1.00 98.75 244 THR A CA 1
ATOM 1910 C C . THR A 1 244 ? 2.886 -2.120 10.520 1.00 98.75 244 THR A C 1
ATOM 1912 O O . THR A 1 244 ? 3.496 -2.735 11.392 1.00 98.75 244 THR A O 1
ATOM 1915 N N . ALA A 1 245 ? 1.884 -2.664 9.830 1.00 98.69 245 ALA A N 1
ATOM 1916 C CA . ALA A 1 245 ? 1.500 -4.065 9.943 1.00 98.69 245 ALA A CA 1
ATOM 1917 C C . ALA A 1 245 ? 1.497 -4.734 8.567 1.00 98.69 245 ALA A C 1
ATOM 1919 O O . ALA A 1 245 ? 0.927 -4.220 7.600 1.00 98.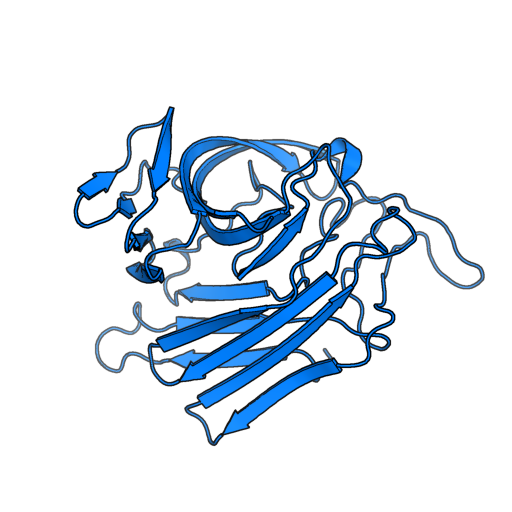69 245 ALA A O 1
ATOM 1920 N N . VAL A 1 246 ? 2.115 -5.909 8.481 1.00 98.56 246 VAL A N 1
ATOM 1921 C CA . VAL A 1 246 ? 2.244 -6.689 7.246 1.00 98.56 246 VAL A CA 1
ATOM 1922 C C . VAL A 1 246 ? 1.923 -8.156 7.499 1.00 98.56 246 VAL A C 1
ATOM 1924 O O . VAL A 1 246 ? 2.163 -8.681 8.585 1.00 98.56 246 VAL A O 1
ATOM 1927 N N . ASN A 1 247 ? 1.412 -8.833 6.478 1.00 96.81 247 ASN A N 1
ATOM 1928 C CA . ASN A 1 247 ? 1.324 -10.285 6.433 1.00 96.81 247 ASN A CA 1
ATOM 1929 C C . ASN A 1 247 ? 2.418 -10.826 5.507 1.00 96.81 247 ASN A C 1
ATOM 1931 O O . ASN A 1 247 ? 2.482 -10.449 4.333 1.00 96.81 247 ASN A O 1
ATOM 1935 N N . ARG A 1 248 ? 3.270 -11.712 6.021 1.00 91.44 248 ARG A N 1
ATOM 1936 C CA . ARG A 1 248 ? 4.304 -12.371 5.224 1.00 91.44 248 ARG A CA 1
ATOM 1937 C C . ARG A 1 248 ? 3.702 -13.512 4.426 1.00 91.44 248 ARG A C 1
ATOM 1939 O O . ARG A 1 248 ? 3.197 -14.487 4.979 1.00 91.44 248 ARG A O 1
ATOM 1946 N N . SER A 1 249 ? 3.771 -13.370 3.110 1.00 81.94 249 SER A N 1
ATOM 1947 C CA . SER A 1 249 ? 3.535 -14.477 2.189 1.00 81.94 249 SER A CA 1
ATOM 1948 C C . SER A 1 249 ? 4.841 -15.268 2.057 1.00 81.94 249 SER A C 1
ATOM 1950 O O . SER A 1 249 ? 5.902 -14.728 2.366 1.00 81.94 249 SER A O 1
ATOM 1952 N N . ARG A 1 250 ? 4.756 -16.557 1.706 1.00 59.94 250 ARG A N 1
ATOM 1953 C CA . ARG A 1 250 ? 5.950 -17.398 1.521 1.00 59.94 250 ARG A CA 1
ATOM 1954 C C . ARG A 1 250 ? 6.955 -16.771 0.558 1.00 59.94 250 ARG A C 1
ATOM 1956 O O . ARG A 1 250 ? 6.515 -16.048 -0.365 1.00 59.94 250 ARG A O 1
#

Mean predicted aligned error: 3.5 Å

Secondary structure (DSSP, 8-state):
---TTEEEEEE--SS-GGG-EEEEEE--BTTB-S--EETTB-TTGGGTTSSEEEEEESSGGG----STT--TT--TT-EEE---HHHHS---EE-TTS-EEE-PPPS---EEEEEETTTEEEEEEEEE--GGGT-TT-EEEEEEEEETTEEEEEEEEEE---SSS-EEEEEEEEE-TT---EEETTEEE--TTEEEEE-S-EEEE-TT--EEEE-TTS-EEEEEEEEEEE-TTT--EEEEEEEEEEEEP-

Solvent-accessible surface area (backbone atoms only — not comparable to full-atom values): 13193 Å² total; per-residue (Å²): 136,84,58,65,29,38,29,78,50,69,47,80,39,94,86,45,64,62,69,12,39,38,38,41,34,32,33,30,14,56,87,37,57,29,36,71,27,41,91,59,30,46,30,41,38,71,47,60,22,41,46,18,39,47,76,45,50,58,39,67,88,48,42,36,81,55,69,52,16,37,60,56,51,40,48,30,43,13,53,33,63,53,55,57,66,91,75,43,44,64,83,72,50,70,48,94,97,55,61,67,41,44,65,51,55,32,92,38,78,53,29,32,40,53,66,59,78,92,58,28,35,37,29,39,30,45,49,54,39,51,64,93,75,74,25,67,56,29,32,32,38,40,37,37,41,39,40,77,100,45,72,52,77,47,76,45,76,65,41,55,76,67,85,89,48,54,35,33,32,19,67,41,48,27,56,29,86,85,52,55,52,30,32,52,74,84,43,81,42,59,56,76,74,40,73,47,81,46,65,52,68,43,39,39,31,46,75,66,63,54,74,47,81,44,65,57,84,43,50,34,37,40,38,28,32,78,29,74,31,46,40,46,42,78,61,48,82,31,57,30,37,32,40,36,33,33,35,54,51,110

Organism: NCBI:txid82979

Radius of gyration: 17.8 Å; Cα contacts (8 Å, |Δi|>4): 647; chains: 1; bounding box: 44×34×54 Å

Sequence (250 aa):
MNYASMAVQRGRSAVLADKSWLVIARGFSRYLVGNETYEANNLYGRYLQYGHVAIEPADYSLRAFSHDGWNWSRYPGTTAIQLPNDQLIATLHQLPGAGIEEMLLSTETYSGATTLGDESSLFAVKLHGHAKYQQQSFRARKSCFIFANRIIALGSAIDNRDTEHHTETTLFQHKVPAGEVVEVNGEAINSIGTHLSLQGETRFKDPAGNRYFIPAGQQVRFSYDNQASNHEDDGTPTQGLFATAVNRSR